Protein AF-F8PID2-F1 (afdb_monomer)

Sequence (287 aa):
MSSSSCSSANLTSRSSSSNIWFARPQYFTHLAENDGWACDVCVSGHMGQLEFSSLRTAVQHERSSPDHARYVSEFDWWDRDESGWEVDVPPLTSEGLRAQERQTHVDHVHEMVPFWRKAVEAAERGEVLKLEEFLDRLEARGPWGTFDDIWGAQPGTGKDAWSAWDDDGGDKHWGKVEPWAARDDDSVKRPARTNSFWGDKPDHLPRQECHPRSGIGERVVGQGLGRKKAVDSPRKDDTYGFVEAIARQEAANEERKQRMHVFYKMPTHQKVQKIQEMIYFLRANPM

Structure (mmCIF, N/CA/C/O backbone):
data_AF-F8PID2-F1
#
_entry.id   AF-F8PID2-F1
#
loop_
_atom_site.group_PDB
_atom_site.id
_atom_site.type_symbol
_atom_site.label_atom_id
_atom_site.label_alt_id
_atom_site.label_comp_id
_atom_site.label_asym_id
_atom_site.label_entity_id
_atom_site.label_seq_id
_atom_site.pdbx_PDB_ins_code
_atom_site.Cartn_x
_atom_site.Cartn_y
_atom_site.Cartn_z
_atom_site.occupancy
_atom_site.B_iso_or_equiv
_atom_site.auth_seq_id
_atom_site.auth_comp_id
_atom_site.auth_asym_id
_atom_site.auth_atom_id
_atom_site.pdbx_PDB_model_num
ATOM 1 N N . MET A 1 1 ? 14.885 -15.833 -95.734 1.00 43.78 1 MET A N 1
ATOM 2 C CA . MET A 1 1 ? 14.043 -15.089 -94.775 1.00 43.78 1 MET A CA 1
ATOM 3 C C . MET A 1 1 ? 13.831 -16.021 -93.598 1.00 43.78 1 MET A C 1
ATOM 5 O O . MET A 1 1 ? 13.018 -16.926 -93.700 1.00 43.78 1 MET A O 1
ATOM 9 N N . SER A 1 2 ? 14.666 -15.896 -92.568 1.00 37.97 2 SER A N 1
ATOM 10 C CA . SER A 1 2 ? 14.696 -16.824 -91.433 1.00 37.97 2 SER A CA 1
ATOM 11 C C . SER A 1 2 ? 14.397 -16.036 -90.166 1.00 37.97 2 SER A C 1
ATOM 13 O O . SER A 1 2 ? 15.145 -15.128 -89.811 1.00 37.97 2 SER A O 1
ATOM 15 N N . SER A 1 3 ? 13.270 -16.355 -89.541 1.00 45.81 3 SER A N 1
ATOM 16 C CA . SER A 1 3 ? 12.767 -15.721 -88.326 1.00 45.81 3 SER A CA 1
ATOM 17 C C . SER A 1 3 ? 13.366 -16.423 -87.107 1.00 45.81 3 SER A C 1
ATOM 19 O O . SER A 1 3 ? 12.991 -17.554 -86.806 1.00 45.81 3 SER A O 1
ATOM 21 N N . SER A 1 4 ? 14.296 -15.767 -86.411 1.00 46.22 4 SER A N 1
ATOM 22 C CA . SER A 1 4 ? 14.810 -16.227 -85.116 1.00 46.22 4 SER A CA 1
ATOM 23 C C . SER A 1 4 ? 14.023 -15.571 -83.987 1.00 46.22 4 SER A C 1
ATOM 25 O O . SER A 1 4 ? 14.059 -14.356 -83.813 1.00 46.22 4 SER A O 1
ATOM 27 N N . SER A 1 5 ? 13.298 -16.402 -83.240 1.00 47.03 5 SER A N 1
ATOM 28 C CA . SER A 1 5 ? 12.492 -16.031 -82.079 1.00 47.03 5 SER A CA 1
ATOM 29 C C . SER A 1 5 ? 13.366 -16.049 -80.822 1.00 47.03 5 SER A C 1
ATOM 31 O O . SER A 1 5 ? 13.834 -17.106 -80.400 1.00 47.03 5 SER A O 1
ATOM 33 N N . CYS A 1 6 ? 13.606 -14.882 -80.226 1.00 40.16 6 CYS A N 1
ATOM 34 C CA . CYS A 1 6 ? 14.370 -14.739 -78.988 1.00 40.16 6 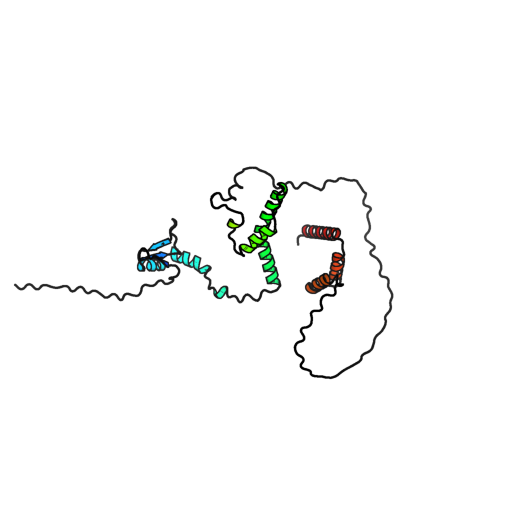CYS A CA 1
ATOM 35 C C . CYS A 1 6 ? 13.451 -15.006 -77.789 1.00 40.16 6 CYS A C 1
ATOM 37 O O . CYS A 1 6 ? 12.603 -14.184 -77.452 1.00 40.16 6 CYS A O 1
ATOM 39 N N . SER A 1 7 ? 13.614 -16.165 -77.152 1.00 42.81 7 SER A N 1
ATOM 40 C CA . SER A 1 7 ? 12.973 -16.483 -75.873 1.00 42.81 7 SER A CA 1
ATOM 41 C C . SER A 1 7 ? 13.789 -15.864 -74.738 1.00 42.81 7 SER A C 1
ATOM 43 O O . SER A 1 7 ? 14.884 -16.332 -74.433 1.00 42.81 7 SER A O 1
ATOM 45 N N . SER A 1 8 ? 13.275 -14.801 -74.122 1.00 42.34 8 SER A N 1
ATOM 46 C CA . SER A 1 8 ? 13.851 -14.221 -72.907 1.00 42.34 8 SER A CA 1
ATOM 47 C C . SER A 1 8 ? 13.506 -15.102 -71.708 1.00 42.34 8 SER A C 1
ATOM 49 O O . SER A 1 8 ? 12.358 -15.167 -71.273 1.00 42.34 8 SER A O 1
ATOM 51 N N . ALA A 1 9 ? 14.509 -15.802 -71.182 1.00 43.00 9 ALA A N 1
ATOM 52 C CA . ALA A 1 9 ? 14.405 -16.551 -69.940 1.00 43.00 9 ALA A CA 1
ATOM 53 C C . ALA A 1 9 ? 14.314 -15.583 -68.747 1.00 43.00 9 ALA A C 1
ATOM 55 O O . ALA A 1 9 ? 15.222 -14.785 -68.511 1.00 43.00 9 ALA A O 1
ATOM 56 N N . ASN A 1 10 ? 13.219 -15.670 -67.990 1.00 43.78 10 ASN A N 1
ATOM 57 C CA . ASN A 1 10 ? 13.066 -15.018 -66.692 1.00 43.78 10 ASN A CA 1
ATOM 58 C C . ASN A 1 10 ? 14.063 -15.631 -65.698 1.00 43.78 10 ASN A C 1
ATOM 60 O O . ASN A 1 10 ? 13.869 -16.742 -65.204 1.00 43.78 10 ASN A O 1
ATOM 64 N N . LEU A 1 11 ? 15.129 -14.892 -65.393 1.00 41.09 11 LEU A N 1
ATOM 65 C CA . LEU A 1 11 ? 16.006 -15.157 -64.258 1.00 41.09 11 LEU A CA 1
ATOM 66 C C . LEU A 1 11 ? 15.237 -14.826 -62.975 1.00 41.09 11 LEU A C 1
ATOM 68 O O . LEU A 1 11 ? 15.291 -13.707 -62.467 1.00 41.09 11 LEU A O 1
ATOM 72 N N . THR A 1 12 ? 14.505 -15.801 -62.438 1.00 42.81 12 THR A N 1
ATOM 73 C CA . THR A 1 12 ? 14.033 -15.753 -61.053 1.00 42.81 12 THR A CA 1
ATOM 74 C C . THR A 1 12 ? 15.255 -15.844 -60.147 1.00 42.81 12 THR A C 1
ATOM 76 O O . THR A 1 12 ? 15.706 -16.937 -59.793 1.00 42.81 12 THR A O 1
ATOM 79 N N . SER A 1 13 ? 15.826 -14.685 -59.819 1.00 47.38 13 SER A N 1
ATOM 80 C CA . SER A 1 13 ? 16.794 -14.545 -58.740 1.00 47.38 13 SER A CA 1
ATOM 81 C C . SER A 1 13 ? 16.152 -15.124 -57.482 1.00 47.38 13 SER A C 1
ATOM 83 O O . SER A 1 13 ? 15.199 -14.564 -56.941 1.00 47.38 13 SER A O 1
ATOM 85 N N . ARG A 1 14 ? 16.623 -16.301 -57.059 1.00 47.16 14 ARG A N 1
ATOM 86 C CA . ARG A 1 14 ? 16.341 -16.862 -55.739 1.00 47.16 14 ARG A CA 1
ATOM 87 C C . ARG A 1 14 ? 17.009 -15.936 -54.729 1.00 47.16 14 ARG A C 1
ATOM 89 O O . ARG A 1 14 ? 18.132 -16.187 -54.298 1.00 47.16 14 ARG A O 1
ATOM 96 N N . SER A 1 15 ? 16.334 -14.837 -54.404 1.00 57.00 15 SER A N 1
ATOM 97 C CA . SER A 1 15 ? 16.690 -13.987 -53.280 1.00 57.00 15 SER A CA 1
ATOM 98 C C . SER A 1 15 ? 16.730 -14.875 -52.048 1.00 57.00 15 SER A C 1
ATOM 100 O O . SER A 1 15 ? 15.698 -15.386 -51.609 1.00 57.00 15 SER A O 1
ATOM 102 N N . SER A 1 16 ? 17.949 -15.097 -51.551 1.00 58.28 16 SER A N 1
ATOM 103 C CA . SER A 1 16 ? 18.217 -15.679 -50.243 1.00 58.28 16 SER A CA 1
ATOM 104 C C . SER A 1 16 ? 17.268 -15.010 -49.261 1.00 58.28 16 SER A C 1
ATOM 106 O O . SER A 1 16 ? 17.366 -13.807 -49.014 1.00 58.28 16 SER A O 1
ATOM 108 N N . SER A 1 17 ? 16.255 -15.758 -48.834 1.00 61.44 17 SER A N 1
ATOM 109 C CA . SER A 1 17 ? 15.213 -15.265 -47.949 1.00 61.44 17 SER A CA 1
ATOM 110 C C . SER A 1 17 ? 15.855 -15.154 -46.579 1.00 61.44 17 SER A C 1
ATOM 112 O O . SER A 1 17 ? 15.822 -16.093 -45.793 1.00 61.44 17 SER A O 1
ATOM 114 N N . SER A 1 18 ? 16.549 -14.041 -46.341 1.00 77.25 18 SER A N 1
ATOM 115 C CA . SER A 1 18 ? 17.058 -13.692 -45.024 1.00 77.25 18 SER A CA 1
ATOM 116 C C . SER A 1 18 ? 15.881 -13.784 -44.064 1.00 77.25 18 SER A C 1
ATOM 118 O O . SER A 1 18 ? 14.909 -13.045 -44.241 1.00 77.25 18 SER A O 1
ATOM 120 N N . ASN A 1 19 ? 15.948 -14.721 -43.117 1.00 87.38 19 ASN A N 1
ATOM 121 C CA . ASN A 1 19 ? 14.913 -14.907 -42.110 1.00 87.38 19 ASN A CA 1
ATOM 122 C C . ASN A 1 19 ? 14.645 -13.556 -41.443 1.00 87.38 19 ASN A C 1
ATOM 124 O O . ASN A 1 19 ? 15.537 -12.952 -40.848 1.00 87.38 19 ASN A O 1
ATOM 128 N N . ILE A 1 20 ? 13.431 -13.045 -41.634 1.00 93.44 20 ILE A N 1
ATOM 129 C CA . ILE A 1 20 ? 12.990 -11.791 -41.038 1.00 93.44 20 ILE A CA 1
ATOM 130 C C . ILE A 1 20 ? 12.506 -12.148 -39.635 1.00 93.44 20 ILE A C 1
ATOM 132 O O . ILE A 1 20 ? 11.578 -12.936 -39.487 1.00 93.44 20 ILE A O 1
ATOM 136 N N . TRP A 1 21 ? 13.164 -11.591 -38.626 1.00 95.81 21 TRP A N 1
ATOM 137 C CA . TRP A 1 21 ? 12.865 -11.793 -37.210 1.00 95.81 21 TRP A CA 1
ATOM 138 C C . TRP A 1 21 ? 12.762 -10.448 -36.479 1.00 95.81 21 TRP A C 1
ATOM 140 O O . TRP A 1 21 ? 13.382 -9.462 -36.904 1.00 95.81 21 TRP A O 1
ATOM 150 N N . PHE A 1 22 ? 11.971 -10.419 -35.406 1.00 96.50 22 PHE A N 1
ATOM 151 C CA . PHE A 1 22 ? 11.923 -9.294 -34.471 1.00 96.50 22 PHE A CA 1
ATOM 152 C C . PHE A 1 22 ? 13.207 -9.247 -33.641 1.00 96.50 22 PHE A C 1
ATOM 154 O O . PHE A 1 22 ? 13.765 -10.297 -33.312 1.00 96.50 22 PHE A O 1
ATOM 161 N N . ALA A 1 23 ? 13.674 -8.051 -33.293 1.00 95.00 23 ALA A N 1
ATOM 162 C CA . ALA A 1 23 ? 14.734 -7.909 -32.294 1.00 95.00 23 ALA A CA 1
ATOM 163 C C . ALA A 1 23 ? 14.192 -8.167 -30.878 1.00 95.00 23 ALA A C 1
ATOM 165 O O . ALA A 1 23 ? 14.920 -8.678 -30.026 1.00 95.00 23 ALA A O 1
ATOM 166 N N . ARG A 1 24 ? 12.916 -7.838 -30.648 1.00 93.00 24 ARG A N 1
ATOM 167 C CA . ARG A 1 24 ? 12.203 -7.953 -29.374 1.00 93.00 24 ARG A CA 1
ATOM 168 C C . ARG A 1 24 ? 10.790 -8.511 -29.588 1.00 93.00 24 ARG A C 1
ATOM 170 O O . ARG A 1 24 ? 9.818 -7.756 -29.632 1.00 93.00 24 ARG A O 1
ATOM 177 N N . PRO A 1 25 ? 10.658 -9.837 -29.763 1.00 95.56 25 PRO A N 1
ATOM 178 C CA . PRO A 1 25 ? 9.379 -10.467 -30.088 1.00 95.56 25 PRO A CA 1
ATOM 179 C C . PRO A 1 25 ? 8.304 -10.297 -29.002 1.00 95.56 25 PRO A C 1
ATOM 181 O O . PRO A 1 25 ? 7.131 -10.446 -29.311 1.00 95.56 25 PRO A O 1
ATOM 184 N N . GLN A 1 26 ? 8.669 -9.959 -27.760 1.00 93.56 26 GLN A N 1
ATOM 185 C CA . GLN A 1 26 ? 7.738 -9.807 -26.635 1.00 93.56 26 GLN A CA 1
ATOM 186 C C . GLN A 1 26 ? 6.748 -8.635 -26.756 1.00 93.56 26 GLN A C 1
ATOM 188 O O . GLN A 1 26 ? 5.760 -8.615 -26.034 1.00 93.56 26 GLN A O 1
ATOM 193 N N . TYR A 1 27 ? 6.996 -7.667 -27.644 1.00 94.75 27 TYR A N 1
ATOM 194 C CA . TYR A 1 27 ? 6.093 -6.524 -27.864 1.00 94.75 27 TYR A CA 1
ATOM 195 C C . TYR A 1 27 ? 5.166 -6.702 -29.064 1.00 94.75 27 TYR A C 1
ATOM 197 O O . TYR A 1 27 ? 4.532 -5.735 -29.503 1.00 94.75 27 TYR A O 1
ATOM 205 N N . PHE A 1 28 ? 5.174 -7.896 -29.653 1.00 96.44 28 PHE A N 1
ATOM 206 C CA . PHE A 1 28 ? 4.407 -8.205 -30.840 1.00 96.44 28 PHE A CA 1
ATOM 207 C C . PHE A 1 28 ? 3.569 -9.455 -30.617 1.00 96.44 28 PHE A C 1
ATOM 209 O O . PHE A 1 28 ? 4.094 -10.549 -30.409 1.00 96.44 28 PHE A O 1
ATOM 216 N N . THR A 1 29 ? 2.259 -9.300 -30.760 1.00 96.69 29 THR A N 1
ATOM 217 C CA . THR A 1 29 ? 1.302 -10.400 -30.666 1.00 96.69 29 THR A CA 1
ATOM 218 C C . THR A 1 29 ? 0.863 -10.822 -32.068 1.00 96.69 29 THR A C 1
ATOM 220 O O . THR A 1 29 ? 0.476 -9.989 -32.890 1.00 96.69 29 THR A O 1
ATOM 223 N N . HIS A 1 30 ? 0.941 -12.122 -32.376 1.00 96.75 30 HIS A N 1
ATOM 224 C CA . HIS A 1 30 ? 0.420 -12.667 -33.637 1.00 96.75 30 HIS A CA 1
ATOM 225 C C . HIS A 1 30 ? -1.103 -12.788 -33.558 1.00 96.75 30 HIS A C 1
ATOM 227 O O . HIS A 1 30 ? -1.644 -13.424 -32.653 1.00 96.75 30 HIS A O 1
ATOM 233 N N . LEU A 1 31 ? -1.795 -12.171 -34.513 1.00 96.38 31 LEU A N 1
ATOM 234 C CA . LEU A 1 31 ? -3.248 -12.186 -34.613 1.00 96.38 31 LEU A CA 1
ATOM 235 C C . LEU A 1 31 ? -3.676 -13.328 -35.538 1.00 96.38 31 LEU A C 1
ATOM 237 O O . LEU A 1 31 ? -3.615 -13.208 -36.765 1.00 96.38 31 LEU A O 1
ATOM 241 N N . ALA A 1 32 ? -4.140 -14.429 -34.945 1.00 93.56 32 ALA A N 1
ATOM 242 C CA . ALA A 1 32 ? -4.516 -15.644 -35.670 1.00 93.56 32 ALA A CA 1
ATOM 243 C C . ALA A 1 32 ? -5.636 -15.431 -36.708 1.00 93.56 32 ALA A C 1
ATOM 245 O O . ALA A 1 32 ? -5.690 -16.153 -37.700 1.00 93.56 32 ALA A O 1
ATOM 246 N N . GLU A 1 33 ? -6.516 -14.446 -36.501 1.00 94.38 33 GLU A N 1
ATOM 247 C CA . GLU A 1 33 ? -7.671 -14.198 -37.376 1.00 94.38 33 GLU A CA 1
ATOM 248 C C . GLU A 1 33 ? -7.272 -13.709 -38.775 1.00 94.38 33 GLU A C 1
ATOM 250 O O . GLU A 1 33 ? -7.901 -14.094 -39.759 1.00 94.38 33 GLU A O 1
ATOM 255 N N . ASN A 1 34 ? -6.205 -12.909 -38.871 1.00 93.75 34 ASN A N 1
ATOM 256 C CA . ASN A 1 34 ? -5.799 -12.238 -40.111 1.00 93.75 34 ASN A CA 1
ATOM 257 C C . ASN A 1 34 ? -4.362 -12.568 -40.545 1.00 93.75 34 ASN A C 1
ATOM 259 O O . ASN A 1 34 ? -3.838 -11.915 -41.446 1.00 93.75 34 ASN A O 1
ATOM 263 N N . ASP A 1 35 ? -3.714 -13.538 -39.888 1.00 95.06 35 ASP A N 1
ATOM 264 C CA . ASP A 1 35 ? -2.268 -13.803 -40.007 1.00 95.06 35 ASP A CA 1
ATOM 265 C C . ASP A 1 35 ? -1.419 -12.521 -39.827 1.00 95.06 35 ASP A C 1
ATOM 267 O O . ASP A 1 35 ? -0.380 -12.305 -40.459 1.00 95.06 35 ASP A O 1
ATOM 271 N N . GLY A 1 36 ? -1.927 -11.624 -38.978 1.00 96.56 36 GLY A N 1
ATOM 272 C CA . GLY A 1 36 ? -1.385 -10.295 -38.737 1.00 96.56 36 GLY A CA 1
ATOM 273 C C . GLY A 1 36 ? -0.499 -10.245 -37.499 1.00 96.56 36 GLY A C 1
ATOM 274 O O . GLY A 1 36 ? -0.345 -11.217 -36.764 1.00 96.56 36 GLY A O 1
ATOM 275 N N . TRP A 1 37 ? 0.075 -9.077 -37.252 1.00 97.44 37 TRP A N 1
ATOM 276 C CA . TRP A 1 37 ? 0.862 -8.792 -36.056 1.00 97.44 37 TRP A CA 1
ATOM 277 C C . TRP A 1 37 ? 0.372 -7.489 -35.444 1.00 97.44 37 TRP A C 1
ATOM 279 O O . TRP A 1 37 ? 0.192 -6.523 -36.175 1.00 97.44 37 TRP A O 1
ATOM 289 N N . ALA A 1 38 ? 0.188 -7.434 -34.134 1.00 96.69 38 ALA A N 1
ATOM 290 C CA . ALA A 1 38 ? -0.105 -6.204 -33.407 1.00 96.69 38 ALA A CA 1
ATOM 291 C C . ALA A 1 38 ? 1.109 -5.798 -32.573 1.00 96.69 38 ALA A C 1
ATOM 293 O O . ALA A 1 38 ? 1.781 -6.664 -32.019 1.00 96.69 38 ALA A O 1
ATOM 294 N N . CYS A 1 39 ? 1.408 -4.500 -32.496 1.00 96.00 39 CYS A N 1
ATOM 295 C CA . CYS A 1 39 ? 2.372 -3.990 -31.524 1.00 96.00 39 CYS A CA 1
ATOM 296 C C . CYS A 1 39 ? 1.645 -3.623 -30.228 1.00 96.00 39 CYS A C 1
ATOM 298 O O . CYS A 1 39 ? 0.824 -2.704 -30.219 1.00 96.00 39 CYS A O 1
ATOM 300 N N . ASP A 1 40 ? 1.991 -4.301 -29.137 1.00 93.38 40 ASP A N 1
ATOM 301 C CA . ASP A 1 40 ? 1.361 -4.110 -27.825 1.00 93.38 40 ASP A CA 1
ATOM 302 C C . ASP A 1 40 ? 1.777 -2.789 -27.157 1.00 93.38 40 ASP A C 1
ATOM 304 O O . ASP A 1 40 ? 1.086 -2.269 -26.286 1.00 93.38 40 ASP A O 1
ATOM 308 N N . VAL A 1 41 ? 2.904 -2.225 -27.597 1.00 92.62 41 VAL A N 1
ATOM 309 C CA . VAL A 1 41 ? 3.504 -1.006 -27.038 1.00 92.62 41 VAL A CA 1
ATOM 310 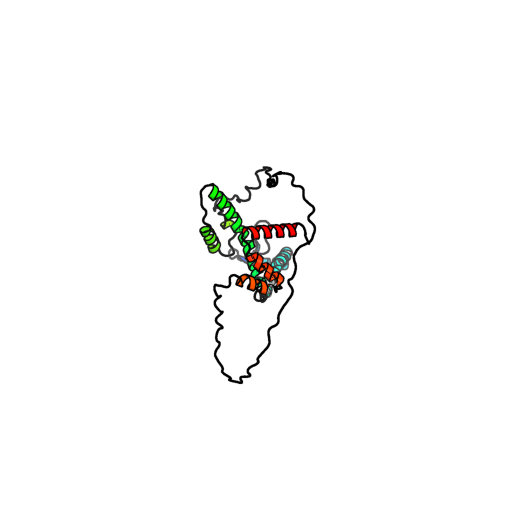C C . VAL A 1 41 ? 2.993 0.258 -27.737 1.00 92.62 41 VAL A C 1
ATOM 312 O O . VAL A 1 41 ? 2.863 1.315 -27.121 1.00 92.62 41 VAL A O 1
ATOM 315 N N . CYS A 1 42 ? 2.691 0.176 -29.032 1.00 93.75 42 CYS A N 1
ATOM 316 C CA . CYS A 1 42 ? 2.225 1.321 -29.806 1.00 93.75 42 CYS A CA 1
ATOM 317 C C . CYS A 1 42 ? 0.696 1.350 -29.855 1.00 93.75 42 CYS A C 1
ATOM 319 O O . CYS A 1 42 ? 0.076 0.672 -30.674 1.00 93.75 42 CYS A O 1
ATOM 321 N N . VAL A 1 43 ? 0.091 2.192 -29.015 1.00 86.38 43 VAL A N 1
ATOM 322 C CA . VAL A 1 43 ? -1.351 2.459 -29.055 1.00 86.38 43 VAL A CA 1
ATOM 323 C C . VAL A 1 43 ? -1.617 3.602 -30.029 1.00 86.38 43 VAL A C 1
ATOM 325 O O . VAL A 1 43 ? -1.099 4.709 -29.868 1.00 86.38 43 VAL A O 1
ATOM 328 N N . SER A 1 44 ? -2.436 3.357 -31.049 1.00 78.81 44 SER A N 1
ATOM 329 C CA . SER A 1 44 ? -2.925 4.448 -31.896 1.00 78.81 44 SER A CA 1
ATOM 330 C C . SER A 1 44 ? -3.985 5.217 -31.111 1.00 78.81 44 SER A C 1
ATOM 332 O O . SER A 1 44 ? -4.866 4.593 -30.528 1.00 78.81 44 SER A O 1
ATOM 334 N N . GLY A 1 45 ? -3.917 6.555 -31.095 1.00 56.19 45 GLY A N 1
ATOM 335 C CA . GLY A 1 45 ? -4.684 7.465 -30.216 1.00 56.19 45 GLY A CA 1
ATOM 336 C C . GLY A 1 45 ? -6.220 7.339 -30.193 1.00 56.19 45 GLY A C 1
ATOM 337 O O . GLY A 1 45 ? -6.879 8.088 -29.480 1.00 56.19 45 GLY A O 1
ATOM 338 N N . HIS A 1 46 ? -6.797 6.379 -30.910 1.00 48.91 46 HIS A N 1
ATOM 339 C CA . HIS A 1 46 ? -8.163 5.912 -30.738 1.00 48.91 46 HIS A CA 1
ATOM 340 C C . HIS A 1 46 ? -8.176 4.404 -30.420 1.00 48.91 46 HIS A C 1
ATOM 342 O O . HIS A 1 46 ? -8.423 3.579 -31.289 1.00 48.91 46 HIS A O 1
ATOM 348 N N . MET A 1 47 ? -7.936 4.069 -29.146 1.00 60.56 47 MET A N 1
ATOM 349 C CA . MET A 1 47 ? -8.415 2.846 -28.468 1.00 60.56 47 MET A CA 1
ATOM 350 C C . MET A 1 47 ? -7.998 1.477 -29.052 1.00 60.56 47 MET A C 1
ATOM 352 O O . MET A 1 47 ? -8.663 0.483 -28.768 1.00 60.56 47 MET A O 1
ATOM 356 N N . GLY A 1 48 ? -6.920 1.383 -29.835 1.00 79.81 48 GLY A N 1
ATOM 357 C CA . GLY A 1 48 ? -6.509 0.113 -30.444 1.00 79.81 48 GLY A CA 1
ATOM 358 C C . GLY A 1 48 ? -4.999 -0.070 -30.538 1.00 79.81 48 GLY A C 1
ATOM 359 O O . GLY A 1 48 ? -4.248 0.896 -30.718 1.00 79.81 48 GLY A O 1
ATOM 360 N N . GLN A 1 49 ? -4.570 -1.329 -30.428 1.00 87.75 49 GLN A N 1
ATOM 361 C CA . GLN A 1 49 ? -3.212 -1.747 -30.767 1.00 87.75 49 GLN A CA 1
ATOM 362 C C . GLN A 1 49 ? -2.945 -1.468 -32.251 1.00 87.75 49 GLN A C 1
ATOM 364 O O . GLN A 1 49 ? -3.849 -1.546 -33.085 1.00 87.75 49 GLN A O 1
ATOM 369 N N . LEU A 1 50 ? -1.708 -1.109 -32.593 1.00 92.31 50 LEU A N 1
ATOM 370 C CA . LEU A 1 50 ? -1.336 -0.893 -33.987 1.00 92.31 50 LEU A CA 1
ATOM 371 C C . LEU A 1 50 ? -1.158 -2.246 -34.694 1.00 92.31 50 LEU A C 1
ATOM 373 O O . LEU A 1 50 ? -0.200 -2.969 -34.420 1.00 92.31 50 LEU A O 1
ATOM 377 N N . GLU A 1 51 ? -2.077 -2.570 -35.604 1.00 95.69 51 GLU A N 1
ATOM 378 C CA . GLU A 1 51 ? -2.084 -3.826 -36.358 1.00 95.69 51 GLU A CA 1
ATOM 379 C C . GLU A 1 51 ? -1.354 -3.717 -37.706 1.00 95.69 51 GLU A C 1
ATOM 381 O O . GLU A 1 51 ? -1.438 -2.724 -38.433 1.00 95.69 51 GLU A O 1
ATOM 386 N N . PHE A 1 52 ? -0.667 -4.792 -38.073 1.00 96.19 52 PHE A N 1
ATOM 387 C CA . PHE A 1 52 ? 0.089 -4.956 -39.303 1.00 96.19 52 PHE A CA 1
ATOM 388 C C . PHE A 1 52 ? -0.381 -6.214 -40.028 1.00 96.19 52 PHE A C 1
ATOM 390 O O . PHE A 1 52 ? -0.444 -7.296 -39.451 1.00 96.19 52 PHE A O 1
ATOM 397 N N . SER A 1 53 ? -0.615 -6.105 -41.333 1.00 96.94 53 SER A N 1
ATOM 398 C CA . SER A 1 53 ? -1.054 -7.231 -42.169 1.00 96.94 53 SER A CA 1
ATOM 399 C C . SER A 1 53 ? 0.040 -8.261 -42.472 1.00 96.94 53 SER A C 1
ATOM 401 O O . SER A 1 53 ? -0.237 -9.278 -43.097 1.00 96.94 53 SER A O 1
ATOM 403 N N . SER A 1 54 ? 1.301 -7.999 -42.106 1.00 96.62 54 SER A N 1
ATOM 404 C CA . SER A 1 54 ? 2.406 -8.929 -42.358 1.00 96.62 54 SER A CA 1
ATOM 405 C C . SER A 1 54 ? 3.550 -8.800 -41.350 1.00 96.62 54 SER A C 1
ATOM 407 O O . SER A 1 54 ? 3.831 -7.716 -40.827 1.00 96.62 54 SER A O 1
ATOM 409 N N . LEU A 1 55 ? 4.302 -9.892 -41.171 1.00 96.19 55 LEU A N 1
ATOM 410 C CA . LEU A 1 55 ? 5.525 -9.917 -40.359 1.00 96.19 55 LEU A CA 1
ATOM 411 C C . LEU A 1 55 ? 6.548 -8.867 -40.819 1.00 96.19 55 LEU A C 1
ATOM 413 O O . LEU A 1 55 ? 7.176 -8.191 -40.010 1.00 96.19 55 LEU A O 1
ATOM 417 N N . ARG A 1 56 ? 6.705 -8.688 -42.137 1.00 96.94 56 ARG A N 1
ATOM 418 C CA . ARG A 1 56 ? 7.674 -7.732 -42.692 1.00 96.94 56 ARG A CA 1
ATOM 419 C C . ARG A 1 56 ? 7.328 -6.294 -42.309 1.00 96.94 56 ARG A C 1
ATOM 421 O O . ARG A 1 56 ? 8.235 -5.532 -41.989 1.00 96.94 56 ARG A O 1
ATOM 428 N N . THR A 1 57 ? 6.048 -5.925 -42.341 1.00 97.06 57 THR A N 1
ATOM 429 C CA . THR A 1 57 ? 5.596 -4.582 -41.943 1.00 97.06 57 THR A CA 1
ATOM 430 C C . THR A 1 57 ? 5.769 -4.342 -40.446 1.00 97.06 57 THR A C 1
ATOM 432 O O . THR A 1 57 ? 6.213 -3.262 -40.070 1.00 97.06 57 THR A O 1
ATOM 435 N N . ALA A 1 58 ? 5.527 -5.356 -39.610 1.00 96.94 58 ALA A N 1
ATOM 436 C CA . ALA A 1 58 ? 5.740 -5.261 -38.167 1.00 96.94 58 ALA A CA 1
ATOM 437 C C . ALA A 1 58 ? 7.233 -5.122 -37.807 1.00 96.94 58 ALA A C 1
ATOM 439 O O . ALA A 1 58 ? 7.608 -4.225 -37.057 1.00 96.94 58 ALA A O 1
ATOM 440 N N . VAL A 1 59 ? 8.115 -5.920 -38.422 1.00 97.25 59 VAL A N 1
ATOM 441 C CA . VAL A 1 59 ? 9.575 -5.806 -38.219 1.00 97.25 59 VAL A CA 1
ATOM 442 C C . VAL A 1 59 ? 10.122 -4.483 -38.764 1.00 97.25 59 VAL A C 1
ATOM 444 O O . VAL A 1 59 ? 11.048 -3.900 -38.203 1.00 97.25 59 VAL A O 1
ATOM 447 N N . GLN A 1 60 ? 9.553 -3.965 -39.856 1.00 97.31 60 GLN A N 1
ATOM 448 C CA . GLN A 1 60 ? 9.910 -2.633 -40.344 1.00 97.31 60 GLN A CA 1
ATOM 449 C C . GLN A 1 60 ? 9.485 -1.546 -39.347 1.00 97.31 60 GLN A C 1
ATOM 451 O O . GLN A 1 60 ? 10.260 -0.618 -39.112 1.00 97.31 60 GLN A O 1
ATOM 456 N N . HIS A 1 61 ? 8.294 -1.657 -38.751 1.00 96.81 61 HIS A N 1
ATOM 457 C CA . HIS A 1 61 ? 7.826 -0.746 -37.708 1.00 96.81 61 HIS A CA 1
ATOM 458 C C . HIS A 1 61 ? 8.759 -0.756 -36.492 1.00 96.81 61 HIS A C 1
ATOM 460 O O . HIS A 1 61 ? 9.222 0.313 -36.102 1.00 96.81 61 HIS A O 1
ATOM 466 N N . GLU A 1 62 ? 9.131 -1.937 -35.987 1.00 97.12 62 GLU A N 1
ATOM 467 C CA . GLU A 1 62 ? 10.087 -2.095 -34.877 1.00 97.12 62 GLU A CA 1
ATOM 468 C C . GLU A 1 62 ? 11.396 -1.325 -35.123 1.00 97.12 62 GLU A C 1
ATOM 470 O O . GLU A 1 62 ? 11.930 -0.665 -34.236 1.00 97.12 62 GLU A O 1
ATOM 475 N N . ARG A 1 63 ? 11.911 -1.371 -36.358 1.00 96.81 63 ARG A N 1
ATOM 476 C CA . ARG A 1 63 ? 13.214 -0.785 -36.710 1.00 96.81 63 ARG A CA 1
ATOM 477 C C . ARG A 1 63 ? 13.169 0.698 -37.051 1.00 96.81 63 ARG A C 1
ATOM 479 O O . ARG A 1 63 ? 14.213 1.343 -37.022 1.00 96.81 63 ARG A O 1
ATOM 486 N N . SER A 1 64 ? 12.016 1.212 -37.473 1.00 97.25 64 SER A N 1
ATOM 487 C CA . SER A 1 64 ? 11.928 2.548 -38.082 1.00 97.25 64 SER A CA 1
ATOM 488 C C . SER A 1 64 ? 10.991 3.515 -37.368 1.00 97.25 64 SER A C 1
ATOM 490 O O . SER A 1 64 ? 11.078 4.713 -37.628 1.00 97.25 64 SER A O 1
ATOM 492 N N . SER A 1 65 ? 10.127 3.036 -36.469 1.00 96.50 65 SER A N 1
ATOM 493 C CA . SER A 1 65 ? 9.189 3.886 -35.735 1.00 96.50 65 SER A CA 1
ATOM 494 C C . SER A 1 65 ? 9.878 4.570 -34.543 1.00 96.50 65 SER A C 1
ATOM 496 O O . SER A 1 65 ? 10.272 3.884 -33.595 1.00 96.50 65 SER A O 1
ATOM 498 N N . PRO A 1 66 ? 10.019 5.912 -34.536 1.00 95.19 66 PRO A N 1
ATOM 499 C CA . PRO A 1 66 ? 10.614 6.617 -33.400 1.00 95.19 66 PRO A CA 1
ATOM 500 C C . PRO A 1 66 ? 9.725 6.553 -32.153 1.00 95.19 66 PRO A C 1
ATOM 502 O O . PRO A 1 66 ? 10.240 6.476 -31.040 1.00 95.19 66 PRO A O 1
ATOM 505 N N . ASP A 1 67 ? 8.402 6.527 -32.335 1.00 93.12 67 ASP A N 1
ATOM 506 C CA . ASP A 1 67 ? 7.451 6.391 -31.234 1.00 93.12 67 ASP A CA 1
ATOM 507 C C . ASP A 1 67 ? 7.588 5.020 -30.576 1.00 93.12 67 ASP A C 1
ATOM 509 O O . ASP A 1 67 ? 7.641 4.933 -29.354 1.00 93.12 67 ASP A O 1
ATOM 513 N N . HIS A 1 68 ? 7.758 3.959 -31.373 1.00 94.25 68 HIS A N 1
ATOM 514 C CA . HIS A 1 68 ? 8.022 2.620 -30.848 1.00 94.25 68 HIS A CA 1
ATOM 515 C C . HIS A 1 68 ? 9.298 2.605 -30.007 1.00 94.25 68 HIS A C 1
ATOM 517 O O . HIS A 1 68 ? 9.266 2.168 -28.864 1.00 94.25 68 HIS A O 1
ATOM 523 N N . ALA A 1 69 ? 10.401 3.155 -30.524 1.00 94.25 69 ALA A N 1
ATOM 524 C CA . ALA A 1 69 ? 11.658 3.226 -29.781 1.00 94.25 69 ALA A CA 1
ATOM 525 C C . ALA A 1 69 ? 11.515 3.996 -28.454 1.00 94.25 69 ALA A C 1
ATOM 527 O O . ALA A 1 69 ? 12.057 3.574 -27.432 1.00 94.25 69 ALA A O 1
ATOM 528 N N . ARG A 1 70 ? 10.754 5.098 -28.454 1.00 92.75 70 ARG A N 1
ATOM 529 C CA . ARG A 1 70 ? 10.471 5.881 -27.247 1.00 92.75 70 ARG A CA 1
ATOM 530 C C . ARG A 1 70 ? 9.645 5.082 -26.240 1.00 92.75 70 ARG A C 1
ATOM 532 O O . ARG A 1 70 ? 10.056 4.987 -25.087 1.00 92.75 70 ARG A O 1
ATOM 539 N N . TYR A 1 71 ? 8.533 4.485 -26.657 1.00 90.88 71 TYR A N 1
ATOM 540 C CA . TYR A 1 71 ? 7.682 3.714 -25.752 1.00 90.88 71 TYR A CA 1
ATOM 541 C C . TYR A 1 71 ? 8.369 2.453 -25.237 1.00 90.88 71 TYR A C 1
ATOM 543 O O . TYR A 1 71 ? 8.244 2.142 -24.063 1.00 90.88 71 TYR A O 1
ATOM 551 N N . VAL A 1 72 ? 9.158 1.773 -26.069 1.00 91.44 72 VAL A N 1
ATOM 552 C CA . VAL A 1 72 ? 9.968 0.633 -25.635 1.00 91.44 72 VAL A CA 1
ATOM 553 C C . VAL A 1 72 ? 10.986 1.067 -24.579 1.00 91.44 72 VAL A C 1
ATOM 555 O O . VAL A 1 72 ? 11.113 0.397 -23.564 1.00 91.44 72 VAL A O 1
ATOM 558 N N . SER A 1 73 ? 11.643 2.223 -24.735 1.00 87.31 73 SER A N 1
ATOM 559 C CA . SER A 1 73 ? 12.523 2.752 -23.679 1.00 87.31 73 SER A CA 1
ATOM 560 C C . SER A 1 73 ? 11.768 3.141 -22.397 1.00 87.31 73 SER A C 1
ATOM 562 O O . SER A 1 73 ? 12.303 3.006 -21.299 1.00 87.31 73 SER A O 1
ATOM 564 N N . GLU A 1 74 ? 10.512 3.578 -22.529 1.00 85.00 74 GLU A N 1
ATOM 565 C CA . GLU A 1 74 ? 9.599 3.883 -21.421 1.00 85.00 74 GLU A CA 1
ATOM 566 C C . GLU A 1 74 ? 8.948 2.622 -20.813 1.00 85.00 74 GLU A C 1
ATOM 568 O O . GLU A 1 74 ? 8.337 2.683 -19.752 1.00 85.00 74 GLU A O 1
ATOM 573 N N . PHE A 1 75 ? 9.084 1.459 -21.437 1.00 79.81 75 PHE A N 1
ATOM 574 C CA . PHE A 1 75 ? 8.639 0.187 -20.868 1.00 79.81 75 PHE A CA 1
ATOM 575 C C . PHE A 1 75 ? 9.820 -0.592 -20.266 1.00 79.81 75 PHE A C 1
ATOM 577 O O . PHE A 1 75 ? 9.699 -1.199 -19.206 1.00 79.81 75 PHE A O 1
ATOM 584 N N . ASP A 1 76 ? 11.000 -0.479 -20.873 1.00 77.94 76 ASP A N 1
ATOM 585 C CA . ASP A 1 76 ? 12.242 -1.113 -20.418 1.00 77.94 76 ASP A CA 1
ATOM 586 C C . ASP A 1 76 ? 12.785 -0.572 -19.097 1.00 77.94 76 ASP A C 1
ATOM 588 O O . ASP A 1 76 ? 13.542 -1.262 -18.425 1.00 77.94 76 ASP A O 1
ATOM 592 N N . TRP A 1 77 ? 12.471 0.668 -18.706 1.00 68.38 77 TRP A N 1
ATOM 593 C CA . TRP A 1 77 ? 13.019 1.192 -17.447 1.00 68.38 77 TRP A CA 1
ATOM 594 C C . TRP A 1 77 ? 12.422 0.520 -16.208 1.00 68.38 77 TRP A C 1
ATOM 596 O O . TRP A 1 77 ? 13.041 0.569 -15.143 1.00 68.38 77 TRP A O 1
ATOM 606 N N . TRP A 1 78 ? 11.251 -0.110 -16.347 1.00 60.09 78 TRP A N 1
ATOM 607 C CA . TRP A 1 78 ? 10.673 -0.982 -15.326 1.00 60.09 78 TRP A CA 1
ATOM 608 C C . TRP A 1 78 ? 11.210 -2.410 -15.444 1.00 60.09 78 TRP A C 1
ATOM 610 O O . TRP A 1 78 ? 11.413 -3.058 -14.423 1.00 60.09 78 TRP A O 1
ATOM 620 N N . ASP A 1 79 ? 11.521 -2.855 -16.668 1.00 59.22 79 ASP A N 1
ATOM 621 C CA . ASP A 1 79 ? 12.200 -4.122 -16.987 1.00 59.22 79 ASP A CA 1
ATOM 622 C C . ASP A 1 79 ? 13.723 -4.017 -16.763 1.00 59.22 79 ASP A C 1
ATOM 624 O O . ASP A 1 79 ? 14.558 -4.523 -17.519 1.00 59.22 79 ASP A O 1
ATOM 628 N N . ARG A 1 80 ? 14.094 -3.294 -15.699 1.00 54.31 80 ARG A N 1
ATOM 629 C CA . ARG A 1 80 ? 15.427 -3.309 -15.113 1.00 54.31 80 ARG A CA 1
ATOM 630 C C . ARG A 1 80 ? 15.617 -4.707 -14.552 1.00 54.31 80 ARG A C 1
ATOM 632 O O . ARG A 1 80 ? 15.232 -4.939 -13.411 1.00 54.31 80 ARG A O 1
ATOM 639 N N . ASP A 1 81 ? 16.084 -5.599 -15.425 1.00 55.28 81 ASP A N 1
ATOM 640 C CA . ASP A 1 81 ? 16.635 -6.922 -15.175 1.00 55.28 81 ASP A CA 1
ATOM 641 C C . ASP A 1 81 ? 16.199 -7.466 -13.816 1.00 55.28 81 ASP A C 1
ATOM 643 O O . ASP A 1 81 ? 16.779 -7.084 -12.809 1.00 55.28 81 ASP A O 1
ATOM 647 N N . GLU A 1 82 ? 15.180 -8.335 -13.777 1.00 51.22 82 GLU A N 1
ATOM 648 C CA . GLU A 1 82 ? 14.612 -8.938 -12.551 1.00 51.22 82 GLU A CA 1
ATOM 649 C C . GLU A 1 82 ? 15.674 -9.458 -11.552 1.00 51.22 82 GLU A C 1
ATOM 651 O O . GLU A 1 82 ? 15.408 -9.556 -10.354 1.00 51.22 82 GLU A O 1
ATOM 656 N N . SER A 1 83 ? 16.917 -9.679 -11.997 1.00 56.88 83 SER A N 1
ATOM 657 C CA . SER A 1 83 ? 18.104 -9.849 -11.147 1.00 56.88 83 SER A CA 1
ATOM 658 C C . SER A 1 83 ? 18.388 -8.702 -10.160 1.00 56.88 83 SER A C 1
ATOM 660 O O . SER A 1 83 ? 19.117 -8.895 -9.194 1.00 56.88 83 SER A O 1
ATOM 662 N N . GLY A 1 84 ? 17.833 -7.508 -10.369 1.00 54.12 84 GLY A N 1
ATOM 663 C CA . GLY A 1 84 ? 17.881 -6.370 -9.455 1.00 54.12 84 GLY A CA 1
ATOM 664 C C . GLY A 1 84 ? 16.817 -6.425 -8.356 1.00 54.12 84 GLY A C 1
ATOM 665 O O . GLY A 1 84 ? 16.940 -5.692 -7.378 1.00 54.12 84 GLY A O 1
ATOM 666 N N . TRP A 1 85 ? 15.804 -7.288 -8.487 1.00 54.38 85 TRP A N 1
ATOM 667 C CA . TRP A 1 85 ? 14.853 -7.627 -7.420 1.00 54.38 85 TRP A CA 1
ATOM 668 C C . TRP A 1 85 ? 15.235 -8.923 -6.694 1.00 54.38 85 TRP A C 1
ATOM 670 O O . TRP A 1 85 ? 14.866 -9.090 -5.535 1.00 54.38 85 TRP A O 1
ATOM 680 N N . GLU A 1 86 ? 16.094 -9.754 -7.296 1.00 49.97 86 GLU A N 1
ATOM 681 C CA . GLU A 1 86 ? 16.980 -10.700 -6.593 1.00 49.97 86 GLU A CA 1
ATOM 682 C C . GLU A 1 86 ? 18.137 -9.972 -5.873 1.00 49.97 86 GLU A C 1
ATOM 684 O O . GLU A 1 86 ? 19.262 -10.460 -5.755 1.00 49.97 86 GLU A O 1
ATOM 689 N N . VAL A 1 87 ? 17.870 -8.788 -5.310 1.00 54.75 87 VAL A N 1
ATOM 690 C CA . VAL A 1 87 ? 18.647 -8.379 -4.143 1.00 54.75 87 VAL A CA 1
ATOM 691 C C . VAL A 1 87 ? 18.394 -9.482 -3.129 1.00 54.75 87 VAL A C 1
ATOM 693 O O . VAL A 1 87 ? 17.241 -9.702 -2.765 1.00 54.75 87 VAL A O 1
ATOM 696 N N . ASP A 1 88 ? 19.441 -10.184 -2.694 1.00 52.66 88 ASP A N 1
ATOM 697 C CA . ASP A 1 88 ? 19.435 -10.927 -1.438 1.00 52.66 88 ASP A CA 1
ATOM 698 C C . ASP A 1 88 ? 18.924 -9.954 -0.377 1.00 52.66 88 ASP A C 1
ATOM 700 O O . ASP A 1 88 ? 19.719 -9.200 0.188 1.00 52.66 88 ASP A O 1
ATOM 704 N N . VAL A 1 89 ? 17.599 -9.873 -0.188 1.00 61.09 89 VAL A N 1
ATOM 705 C CA . VAL A 1 89 ? 16.977 -8.946 0.748 1.00 61.09 89 VAL A CA 1
ATOM 706 C C . VAL A 1 89 ? 17.573 -9.378 2.067 1.00 61.09 89 VAL A C 1
ATOM 708 O O . VAL A 1 89 ? 17.259 -10.487 2.520 1.00 61.09 89 VAL A O 1
ATOM 711 N N . PRO A 1 90 ? 18.502 -8.591 2.645 1.00 64.38 90 PRO A N 1
ATOM 712 C CA . PRO A 1 90 ? 19.208 -9.037 3.823 1.00 64.38 90 PRO A CA 1
ATOM 713 C C . PRO A 1 90 ? 18.120 -9.376 4.831 1.00 64.38 90 PRO A C 1
ATOM 715 O O . PRO A 1 90 ? 17.194 -8.564 4.958 1.00 64.38 90 PRO A O 1
ATOM 718 N N . PRO A 1 91 ? 18.156 -10.567 5.460 1.00 67.69 91 PRO A N 1
ATOM 719 C CA . PRO A 1 91 ? 17.078 -11.025 6.324 1.00 67.69 91 PRO A CA 1
ATOM 720 C C . PRO A 1 91 ? 16.661 -9.862 7.210 1.00 67.69 91 PRO A C 1
ATOM 722 O O . PRO A 1 91 ? 17.525 -9.303 7.895 1.00 67.69 91 PRO A O 1
ATOM 725 N N . LEU A 1 92 ? 15.393 -9.432 7.073 1.00 72.50 92 LEU A N 1
ATOM 726 C CA . LEU A 1 92 ? 14.960 -8.138 7.590 1.00 72.50 92 LEU A CA 1
ATOM 727 C C . LEU A 1 92 ? 15.431 -8.030 9.034 1.00 72.50 92 LEU A C 1
ATOM 729 O O . LEU A 1 92 ? 15.100 -8.863 9.884 1.00 72.50 92 LEU A O 1
ATOM 733 N N . THR A 1 93 ? 16.246 -7.013 9.302 1.00 85.31 93 THR A N 1
ATOM 734 C CA . THR A 1 93 ? 16.661 -6.717 10.666 1.00 85.31 93 THR A CA 1
ATOM 735 C C . THR A 1 93 ? 15.403 -6.512 11.511 1.00 85.31 93 THR A C 1
ATOM 737 O O . THR A 1 93 ? 14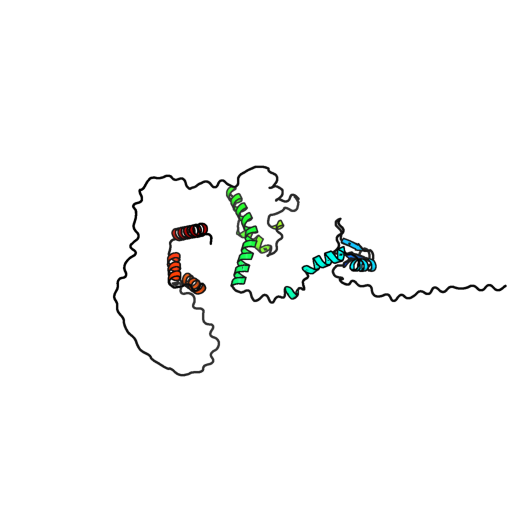.331 -6.182 11.000 1.00 85.31 93 THR A O 1
ATOM 740 N N . SER A 1 94 ? 15.500 -6.684 12.828 1.00 84.69 94 SER A N 1
ATOM 741 C CA . SER A 1 94 ? 14.362 -6.427 13.724 1.00 84.69 94 SER A CA 1
ATOM 742 C C . SER A 1 94 ? 13.772 -5.018 13.546 1.00 84.69 94 SER A C 1
ATOM 744 O O . SER A 1 94 ? 12.581 -4.806 13.767 1.00 84.69 94 SER A O 1
ATOM 746 N N . GLU A 1 95 ? 14.588 -4.059 13.110 1.00 83.00 95 GLU A N 1
ATOM 747 C CA . GLU A 1 95 ? 14.162 -2.716 12.729 1.00 83.00 95 GLU A CA 1
ATOM 748 C C . GLU A 1 95 ? 13.408 -2.683 11.391 1.00 83.00 95 GLU A C 1
ATOM 750 O O . GLU A 1 95 ? 12.373 -2.020 11.304 1.00 83.00 95 GLU A O 1
ATOM 755 N N . GLY A 1 96 ? 13.863 -3.444 10.391 1.00 78.12 96 GLY A N 1
ATOM 756 C CA . GLY A 1 96 ? 13.167 -3.629 9.116 1.00 78.12 96 GLY A CA 1
ATOM 757 C C . GLY A 1 96 ? 11.788 -4.266 9.289 1.00 78.12 96 GLY A C 1
ATOM 758 O O . GLY A 1 96 ? 10.817 -3.765 8.731 1.00 78.12 96 GLY A O 1
ATOM 759 N N . LEU A 1 97 ? 11.666 -5.293 10.136 1.00 79.12 97 LEU A N 1
ATOM 760 C CA . LEU A 1 97 ? 10.367 -5.904 10.452 1.00 79.12 97 LEU A CA 1
ATOM 761 C C . LEU A 1 97 ? 9.408 -4.902 11.107 1.00 79.12 97 LEU A C 1
ATOM 763 O O . LEU A 1 97 ? 8.244 -4.829 10.732 1.00 79.12 97 LEU A O 1
ATOM 767 N N . ARG A 1 98 ? 9.897 -4.069 12.035 1.00 79.50 98 ARG A N 1
ATOM 768 C CA . ARG A 1 98 ? 9.081 -2.998 12.634 1.00 79.50 98 ARG A CA 1
ATOM 769 C C . ARG A 1 98 ? 8.693 -1.923 11.621 1.00 79.50 98 ARG A C 1
ATOM 771 O O . ARG A 1 98 ? 7.623 -1.337 11.742 1.00 79.50 98 ARG A O 1
ATOM 778 N N . ALA A 1 99 ? 9.565 -1.602 10.667 1.00 75.69 99 ALA A N 1
ATOM 779 C CA . ALA A 1 99 ? 9.241 -0.662 9.598 1.00 75.69 99 ALA A CA 1
ATOM 780 C C . ALA A 1 99 ? 8.162 -1.227 8.670 1.00 75.69 99 ALA A C 1
ATOM 782 O O . ALA A 1 99 ? 7.204 -0.521 8.370 1.00 75.69 99 ALA A O 1
ATOM 783 N N . GLN A 1 100 ? 8.270 -2.503 8.305 1.00 79.31 100 GLN A N 1
ATOM 784 C CA . GLN A 1 100 ? 7.257 -3.203 7.524 1.00 79.31 100 GLN A CA 1
ATOM 785 C C . GLN A 1 100 ? 5.919 -3.276 8.270 1.00 79.31 100 GLN A C 1
ATOM 787 O O . GLN A 1 100 ? 4.890 -2.946 7.694 1.00 79.31 100 GLN A O 1
ATOM 792 N N . GLU A 1 101 ? 5.928 -3.610 9.563 1.00 81.12 101 GLU A N 1
ATOM 793 C CA . GLU A 1 101 ? 4.725 -3.609 10.407 1.00 81.12 101 GLU A CA 1
ATOM 794 C C . GLU A 1 101 ? 4.066 -2.221 10.431 1.00 81.12 101 GLU A C 1
ATOM 796 O O . GLU A 1 101 ? 2.862 -2.098 10.208 1.00 81.12 101 GLU A O 1
ATOM 801 N N . ARG A 1 102 ? 4.858 -1.149 10.598 1.00 77.38 102 ARG A N 1
ATOM 802 C CA . ARG A 1 102 ? 4.349 0.230 10.508 1.00 77.38 102 ARG A CA 1
ATOM 803 C C . ARG A 1 102 ? 3.729 0.529 9.145 1.00 77.38 102 ARG A C 1
ATOM 805 O O . ARG A 1 102 ? 2.671 1.146 9.113 1.00 77.38 102 ARG A O 1
ATOM 812 N N . GLN A 1 103 ? 4.362 0.096 8.056 1.00 74.88 103 GLN A N 1
ATOM 813 C CA . GLN A 1 103 ? 3.858 0.304 6.699 1.00 74.88 103 GLN A CA 1
ATOM 814 C C . GLN A 1 103 ? 2.513 -0.407 6.511 1.00 74.88 103 GLN A C 1
ATOM 816 O O . GLN A 1 103 ? 1.518 0.241 6.205 1.00 74.88 103 GLN A O 1
ATOM 821 N N . THR A 1 104 ? 2.449 -1.699 6.846 1.00 76.38 104 THR A N 1
ATOM 822 C CA . THR A 1 104 ? 1.206 -2.479 6.756 1.00 76.38 104 THR A CA 1
ATOM 823 C C . THR A 1 104 ? 0.097 -1.895 7.626 1.00 76.38 104 THR A C 1
ATOM 825 O O . THR A 1 104 ? -1.065 -1.904 7.239 1.00 76.38 104 THR A O 1
ATOM 828 N N . HIS A 1 105 ? 0.423 -1.338 8.795 1.00 76.12 105 HIS A N 1
ATOM 829 C CA . HIS A 1 105 ? -0.573 -0.674 9.628 1.00 76.12 105 HIS A CA 1
ATOM 830 C C . HIS A 1 105 ? -1.113 0.601 8.965 1.00 76.12 105 HIS A C 1
ATOM 832 O O . HIS A 1 105 ? -2.307 0.867 9.063 1.00 76.12 105 HIS A O 1
ATOM 838 N N . VAL A 1 106 ? -0.268 1.393 8.296 1.00 78.19 106 VAL A N 1
ATOM 839 C CA . VAL A 1 106 ? -0.711 2.585 7.550 1.00 78.19 106 VAL A CA 1
ATOM 840 C C . VAL A 1 106 ? -1.640 2.193 6.402 1.00 78.19 106 VAL A C 1
ATOM 842 O O . VAL A 1 106 ? -2.681 2.829 6.237 1.00 78.19 106 VAL A O 1
ATOM 845 N N . ASP A 1 107 ? -1.331 1.114 5.686 1.00 79.75 107 ASP A N 1
ATOM 846 C CA . ASP A 1 107 ? -2.156 0.643 4.570 1.00 79.75 107 ASP A CA 1
ATOM 847 C C . ASP A 1 107 ? -3.555 0.204 5.054 1.00 79.75 107 ASP A C 1
ATOM 849 O O . ASP A 1 107 ? -4.571 0.632 4.505 1.00 79.75 107 ASP A O 1
ATOM 853 N N . HIS A 1 108 ? -3.641 -0.521 6.177 1.00 80.81 108 HIS A N 1
ATOM 854 C CA . HIS A 1 108 ? -4.927 -0.950 6.749 1.00 80.81 108 HIS A CA 1
ATOM 855 C C . HIS A 1 108 ? -5.768 0.193 7.350 1.00 80.81 108 HIS A C 1
ATOM 857 O O . HIS A 1 108 ? -6.988 0.057 7.491 1.00 80.81 108 HIS A O 1
ATOM 863 N N . VAL A 1 109 ? -5.168 1.337 7.710 1.00 85.00 109 VAL A N 1
ATOM 864 C CA . VAL A 1 109 ? -5.923 2.491 8.241 1.00 85.00 109 VAL A CA 1
ATOM 865 C C . VAL A 1 109 ? -6.936 3.002 7.214 1.00 85.00 109 VAL A C 1
ATOM 867 O O . VAL A 1 109 ? -8.040 3.400 7.600 1.00 85.00 109 VAL A O 1
ATOM 870 N N . HIS A 1 110 ? -6.608 2.936 5.921 1.00 84.00 110 HIS A N 1
ATOM 871 C CA . HIS A 1 110 ? -7.511 3.351 4.846 1.00 84.00 110 HIS A CA 1
ATOM 872 C C . HIS A 1 110 ? -8.784 2.499 4.761 1.00 84.00 110 HIS A C 1
ATOM 874 O O . HIS A 1 110 ? -9.836 3.015 4.384 1.00 84.00 110 HIS A O 1
ATOM 880 N N . GLU A 1 111 ? -8.724 1.233 5.169 1.00 86.44 111 GLU A N 1
ATOM 881 C CA . GLU A 1 111 ? -9.876 0.325 5.184 1.00 86.44 111 GLU A CA 1
ATOM 882 C C . GLU A 1 111 ? -10.643 0.397 6.510 1.00 86.44 111 GLU A C 1
ATOM 884 O O . GLU A 1 111 ? -11.875 0.354 6.543 1.00 86.44 111 GLU A O 1
ATOM 889 N N . MET A 1 112 ? -9.923 0.581 7.616 1.00 87.62 112 MET A N 1
ATOM 890 C CA . MET A 1 112 ? -10.512 0.687 8.948 1.00 87.62 112 MET A CA 1
ATOM 891 C C . MET A 1 112 ? -11.324 1.975 9.122 1.00 87.62 112 MET A C 1
ATOM 893 O O . MET A 1 112 ? -12.458 1.930 9.599 1.00 87.62 112 MET A O 1
ATOM 897 N N . VAL A 1 113 ? -10.774 3.140 8.763 1.00 92.94 113 VAL A N 1
ATOM 898 C CA . VAL A 1 113 ? -11.405 4.444 9.053 1.00 92.94 113 VAL A CA 1
ATOM 899 C C . VAL A 1 113 ? -12.835 4.561 8.495 1.00 92.94 113 VAL A C 1
ATOM 901 O O . VAL A 1 113 ? -13.716 5.009 9.238 1.00 92.94 113 VAL A O 1
ATOM 904 N N . PRO A 1 114 ? -13.131 4.148 7.248 1.00 92.00 114 PRO A N 1
ATOM 905 C CA . PRO A 1 114 ? -14.500 4.186 6.748 1.00 92.00 114 PRO A CA 1
ATOM 906 C C . PRO A 1 114 ? -15.427 3.177 7.443 1.00 92.00 114 PRO A C 1
ATOM 908 O O . PRO A 1 114 ? -16.598 3.498 7.650 1.00 92.00 114 PRO A O 1
ATOM 911 N N . PHE A 1 115 ? -14.927 2.005 7.866 1.00 93.62 115 PHE A N 1
ATOM 912 C CA . PHE A 1 115 ? -15.712 1.065 8.678 1.00 93.62 115 PHE A CA 1
ATOM 913 C C . PHE A 1 115 ? -16.140 1.714 9.998 1.00 93.62 115 PHE A C 1
ATOM 915 O O . PHE A 1 115 ? -17.324 1.700 10.328 1.00 93.62 115 PHE A O 1
ATOM 922 N N . TRP A 1 116 ? -15.208 2.351 10.716 1.00 94.56 116 TRP A N 1
ATOM 923 C CA . TRP A 1 116 ? -15.505 3.026 11.985 1.00 94.56 116 TRP A CA 1
ATOM 924 C C . TRP A 1 116 ? -16.547 4.131 11.821 1.00 94.56 116 TRP A C 1
ATOM 926 O O . TRP A 1 116 ? -17.461 4.235 12.635 1.00 94.56 116 TRP A O 1
ATOM 936 N N . ARG A 1 117 ? -16.457 4.921 10.746 1.00 93.12 117 ARG A N 1
ATOM 937 C CA . ARG A 1 117 ? -17.451 5.961 10.448 1.00 93.12 117 ARG A CA 1
ATOM 938 C C . ARG A 1 117 ? -18.847 5.365 10.246 1.00 93.12 117 ARG A C 1
ATOM 940 O O . ARG A 1 117 ? -19.789 5.796 10.902 1.00 93.12 117 ARG A O 1
ATOM 947 N N . LYS A 1 118 ? -18.957 4.315 9.424 1.00 92.69 118 LYS A N 1
ATOM 948 C CA . LYS A 1 118 ? -20.222 3.596 9.195 1.00 92.69 118 LYS A CA 1
ATOM 949 C C . LYS A 1 118 ? -20.749 2.919 10.459 1.00 92.69 118 LYS A C 1
ATOM 951 O O . LYS A 1 118 ? -21.958 2.848 10.646 1.00 92.69 118 LYS A O 1
ATOM 956 N N . ALA A 1 119 ? -19.869 2.428 11.330 1.00 92.56 119 ALA A N 1
ATOM 957 C CA . ALA A 1 119 ? -20.257 1.826 12.603 1.00 92.56 119 ALA A CA 1
ATOM 958 C C . ALA A 1 119 ? -20.862 2.858 13.562 1.00 92.56 119 ALA A C 1
ATOM 960 O O . ALA A 1 119 ? -21.848 2.550 14.227 1.00 92.56 119 ALA A O 1
ATOM 961 N N . VAL A 1 120 ? -20.330 4.084 13.588 1.00 95.25 120 VAL A N 1
ATOM 962 C CA . VAL A 1 120 ? -20.920 5.199 14.345 1.00 95.25 120 VAL A CA 1
ATOM 963 C C . VAL A 1 120 ? -22.297 5.566 13.784 1.00 95.25 120 VAL A C 1
ATOM 965 O O . VAL A 1 120 ? -23.263 5.608 14.539 1.00 95.25 120 VAL A O 1
ATOM 968 N N . GLU A 1 121 ? -22.422 5.730 12.465 1.00 94.75 121 GLU A N 1
ATOM 969 C CA . GLU A 1 121 ? -23.708 6.027 11.808 1.00 94.75 121 GLU A CA 1
ATOM 970 C C . GLU A 1 121 ? -24.748 4.910 12.007 1.00 94.75 121 GLU A C 1
A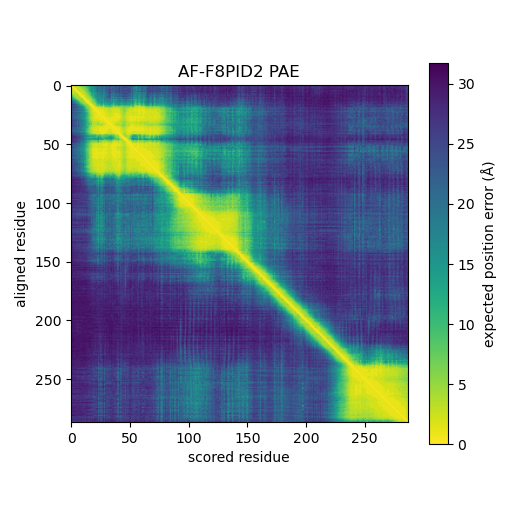TOM 972 O O . GLU A 1 121 ? -25.938 5.166 12.191 1.00 94.75 121 GLU A O 1
ATOM 977 N N . ALA A 1 122 ? -24.322 3.645 11.974 1.00 94.00 122 ALA A N 1
ATOM 978 C CA . ALA A 1 122 ? -25.180 2.505 12.279 1.00 94.00 122 ALA A CA 1
ATOM 979 C C . ALA A 1 122 ? -25.650 2.546 13.739 1.00 94.00 122 ALA A C 1
ATOM 981 O O . ALA A 1 122 ? -26.846 2.399 13.991 1.00 94.00 122 ALA A O 1
ATOM 982 N N . ALA A 1 123 ? -24.746 2.834 14.679 1.00 94.75 123 ALA A N 1
ATOM 983 C CA . ALA A 1 123 ? -25.083 2.940 16.095 1.00 94.75 123 ALA A CA 1
ATOM 984 C C . ALA A 1 123 ? -26.097 4.064 16.366 1.00 94.75 123 ALA A C 1
ATOM 986 O O . ALA A 1 123 ? -27.027 3.867 17.149 1.00 94.75 123 ALA A O 1
ATOM 987 N N . GLU A 1 124 ? -25.989 5.202 15.674 1.00 95.75 124 GLU A N 1
ATOM 988 C CA . GLU A 1 124 ? -26.978 6.291 15.739 1.00 95.75 124 GLU A CA 1
ATOM 989 C C . GLU A 1 124 ? -28.364 5.866 15.229 1.00 95.75 124 GLU A C 1
ATOM 991 O O . GLU A 1 124 ? -29.385 6.342 15.729 1.00 95.75 124 GLU A O 1
ATOM 996 N N . ARG A 1 125 ? -28.416 4.919 14.284 1.00 96.38 125 ARG A N 1
ATOM 997 C CA . ARG A 1 125 ? -29.658 4.300 13.787 1.00 96.38 125 ARG A CA 1
ATOM 998 C C . ARG A 1 125 ? -30.149 3.127 14.649 1.00 96.38 125 ARG A C 1
ATOM 1000 O O . ARG A 1 125 ? -31.202 2.566 14.356 1.00 96.38 125 ARG A O 1
ATOM 1007 N N . GLY A 1 126 ? -29.425 2.760 15.709 1.00 96.62 126 GLY A N 1
ATOM 1008 C CA . GLY A 1 126 ? -29.729 1.596 16.549 1.00 96.62 126 GLY A CA 1
ATOM 1009 C C . GLY A 1 126 ? -29.314 0.252 15.935 1.00 96.62 126 GLY A C 1
ATOM 1010 O O . GLY A 1 126 ? -29.743 -0.799 16.408 1.00 96.62 126 GLY A O 1
ATOM 1011 N N . GLU A 1 127 ? -28.485 0.273 14.892 1.00 96.94 127 GLU A N 1
ATOM 1012 C CA . GLU A 1 127 ? -27.884 -0.903 14.265 1.00 96.94 127 GLU A CA 1
ATOM 1013 C C . GLU A 1 127 ? -26.473 -1.140 14.826 1.00 96.94 127 GLU A C 1
ATOM 1015 O O . GLU A 1 127 ? -25.730 -0.205 15.113 1.00 96.94 127 GLU A O 1
ATOM 1020 N N . VAL A 1 128 ? -26.068 -2.404 14.959 1.00 94.56 128 VAL A N 1
ATOM 1021 C CA . VAL A 1 128 ? -24.714 -2.764 15.404 1.00 94.56 128 VAL A CA 1
ATOM 1022 C C . VAL A 1 128 ? -23.993 -3.451 14.255 1.00 94.56 128 VAL A C 1
ATOM 1024 O O . VAL A 1 128 ? -24.323 -4.583 13.900 1.00 94.56 128 VAL A O 1
ATOM 1027 N N . LEU A 1 129 ? -22.999 -2.774 13.677 1.00 94.19 129 LEU A N 1
ATOM 1028 C CA . LEU A 1 129 ? -22.057 -3.415 12.762 1.00 94.19 129 LEU A CA 1
ATOM 1029 C C . LEU A 1 129 ? -21.077 -4.265 13.569 1.00 94.19 129 LEU A C 1
ATOM 1031 O O . LEU A 1 129 ? -20.456 -3.779 14.514 1.00 94.19 129 LEU A O 1
ATOM 1035 N N . LYS A 1 130 ? -20.929 -5.533 13.184 1.00 95.25 130 LYS A N 1
ATOM 1036 C CA . LYS A 1 130 ? -19.951 -6.431 13.797 1.00 95.25 130 LYS A CA 1
ATOM 1037 C C . LYS A 1 130 ? -18.588 -6.222 13.158 1.00 95.25 130 LYS A C 1
ATOM 1039 O O . LYS A 1 130 ? -18.442 -6.363 11.944 1.00 95.25 130 LYS A O 1
ATOM 1044 N N . LEU A 1 131 ? -17.600 -5.888 13.983 1.00 92.00 131 LEU A N 1
ATOM 1045 C CA . LEU A 1 131 ? -16.214 -5.735 13.544 1.00 92.00 131 LEU A CA 1
ATOM 1046 C C . LEU A 1 131 ? -15.654 -7.070 13.044 1.00 92.00 131 LEU A C 1
ATOM 1048 O O . LEU A 1 131 ? -14.892 -7.087 12.085 1.00 92.00 131 LEU A O 1
ATOM 1052 N N . GLU A 1 132 ? -16.086 -8.181 13.635 1.00 93.62 132 GLU A N 1
ATOM 1053 C CA . GLU A 1 132 ? -15.665 -9.530 13.260 1.00 93.62 132 GLU A CA 1
ATOM 1054 C C . GLU A 1 132 ? -16.033 -9.838 11.801 1.00 93.62 132 GLU A C 1
ATOM 1056 O O . GLU A 1 132 ? -15.176 -10.220 11.017 1.00 93.62 132 GLU A O 1
ATOM 1061 N N . GLU A 1 133 ? -17.270 -9.538 11.388 1.00 93.94 133 GLU A N 1
ATOM 1062 C CA . GLU A 1 133 ? -17.728 -9.748 10.003 1.00 93.94 133 GLU A CA 1
ATOM 1063 C C . GLU A 1 133 ? -17.007 -8.841 8.990 1.00 93.94 133 GLU A C 1
ATOM 1065 O O . GLU A 1 133 ? -17.014 -9.111 7.787 1.00 93.94 133 GLU A O 1
ATOM 1070 N N . PHE A 1 134 ? -16.444 -7.719 9.442 1.00 92.75 134 PHE A N 1
ATOM 1071 C CA . PHE A 1 134 ? -15.610 -6.856 8.611 1.00 92.75 134 PHE A CA 1
ATOM 1072 C C . PHE A 1 134 ? -14.192 -7.417 8.484 1.00 92.75 134 PHE A C 1
ATOM 1074 O O . PHE A 1 134 ? -13.702 -7.535 7.364 1.00 92.75 134 PHE A O 1
ATOM 1081 N N . LEU A 1 135 ? -13.570 -7.812 9.598 1.00 91.00 135 LEU A N 1
ATOM 1082 C CA . LEU A 1 135 ? -12.231 -8.404 9.601 1.00 91.00 135 LEU A CA 1
ATOM 1083 C C . LEU A 1 135 ? -12.193 -9.722 8.817 1.00 91.00 135 LEU A C 1
ATOM 1085 O O . LEU A 1 135 ? -11.292 -9.896 8.003 1.00 91.00 135 LEU A O 1
ATOM 1089 N N . ASP A 1 136 ? -13.209 -10.579 8.957 1.00 92.06 136 ASP A N 1
ATOM 1090 C CA . ASP A 1 136 ? -13.330 -11.821 8.181 1.00 92.06 136 ASP A CA 1
ATOM 1091 C C . ASP A 1 136 ? -13.407 -11.539 6.669 1.00 92.06 136 ASP A C 1
ATOM 1093 O O . ASP A 1 136 ? -12.831 -12.262 5.858 1.00 92.06 136 ASP A O 1
ATOM 1097 N N . ARG A 1 137 ? -14.096 -10.460 6.264 1.00 89.25 137 ARG A N 1
ATOM 1098 C CA . ARG A 1 137 ? -14.172 -10.032 4.854 1.00 89.25 137 ARG A CA 1
ATOM 1099 C C . ARG A 1 137 ? -12.853 -9.467 4.340 1.00 89.25 137 ARG A C 1
ATOM 1101 O O . ARG A 1 137 ? -12.534 -9.664 3.170 1.00 89.25 137 ARG A O 1
ATOM 1108 N N . LEU A 1 138 ? -12.127 -8.757 5.194 1.00 85.69 138 LEU A N 1
ATOM 1109 C CA . LEU A 1 138 ? -10.828 -8.173 4.884 1.00 85.69 138 LEU A CA 1
ATOM 1110 C C . LEU A 1 138 ? -9.779 -9.285 4.714 1.00 85.69 138 LEU A C 1
ATOM 1112 O O . LEU A 1 138 ? -9.070 -9.314 3.711 1.00 85.69 138 LEU A O 1
ATOM 1116 N N . GLU A 1 139 ? -9.769 -10.274 5.613 1.00 86.44 139 GLU A N 1
ATOM 1117 C CA . GLU A 1 139 ? -8.890 -11.447 5.534 1.00 86.44 139 GLU A CA 1
ATOM 1118 C C . GLU A 1 139 ? -9.225 -12.347 4.334 1.00 86.44 139 GLU A C 1
ATOM 1120 O O . GLU A 1 139 ? -8.326 -12.740 3.586 1.00 86.44 139 GLU A O 1
ATOM 1125 N N . ALA A 1 140 ? -10.511 -12.626 4.087 1.00 86.88 140 ALA A N 1
ATOM 1126 C CA . ALA A 1 140 ? -10.947 -13.485 2.980 1.00 86.88 140 ALA A CA 1
ATOM 1127 C C . ALA A 1 140 ? -10.550 -12.958 1.591 1.00 86.88 140 ALA A C 1
ATOM 1129 O O . ALA A 1 140 ? -10.512 -13.721 0.624 1.00 86.88 140 ALA A O 1
ATOM 1130 N N . ARG A 1 141 ? -10.266 -11.659 1.476 1.00 75.31 141 ARG A N 1
ATOM 1131 C CA . ARG A 1 141 ? -9.944 -11.002 0.210 1.00 75.31 141 ARG A CA 1
ATOM 1132 C C . ARG A 1 141 ? -8.458 -11.008 -0.135 1.00 75.31 141 ARG A C 1
ATOM 1134 O O . ARG A 1 141 ? -8.089 -10.793 -1.289 1.00 75.31 141 ARG A O 1
ATOM 1141 N N . GLY A 1 142 ? -7.623 -11.312 0.851 1.00 74.12 142 GLY A N 1
ATOM 1142 C CA . GLY A 1 142 ? -6.181 -11.335 0.709 1.00 74.12 142 GLY A CA 1
ATOM 1143 C C . GLY A 1 142 ? -5.552 -9.944 0.543 1.00 74.12 142 GLY A C 1
ATOM 1144 O O . GLY A 1 142 ? -6.246 -8.933 0.458 1.00 74.12 142 GLY A O 1
ATOM 1145 N N . PRO A 1 143 ? -4.211 -9.884 0.478 1.00 63.16 143 PRO A N 1
ATOM 1146 C CA . PRO A 1 143 ? -3.441 -8.643 0.622 1.00 63.16 143 PRO A CA 1
ATOM 1147 C C . PRO A 1 143 ? -3.573 -7.617 -0.521 1.00 63.16 143 PRO A C 1
ATOM 1149 O O . PRO A 1 143 ? -2.923 -6.581 -0.466 1.00 63.16 143 PRO A O 1
ATOM 1152 N N . TRP A 1 144 ? -4.354 -7.905 -1.569 1.00 53.78 144 TRP A N 1
ATOM 1153 C CA . TRP A 1 144 ? -4.378 -7.131 -2.820 1.00 53.78 144 TRP A CA 1
ATOM 1154 C C . TRP A 1 144 ? -5.788 -6.948 -3.402 1.00 53.78 144 TRP A C 1
ATOM 1156 O O . TRP A 1 144 ? -5.967 -6.933 -4.620 1.00 53.78 144 TRP A O 1
ATOM 1166 N N . GLY A 1 145 ? -6.818 -6.836 -2.561 1.00 57.84 145 GLY A N 1
ATOM 1167 C CA . GLY A 1 145 ? -8.156 -6.489 -3.045 1.00 57.84 145 GLY A CA 1
ATOM 1168 C C . GLY A 1 145 ? -8.180 -5.102 -3.704 1.00 57.84 145 GLY A C 1
ATOM 1169 O O . GLY A 1 145 ? -7.764 -4.118 -3.101 1.00 57.84 145 GLY A O 1
ATOM 1170 N N . THR A 1 146 ? -8.693 -4.997 -4.931 1.00 56.44 146 THR A N 1
ATOM 1171 C CA . THR A 1 146 ? -8.909 -3.720 -5.636 1.00 56.44 146 THR A CA 1
ATOM 1172 C C . THR A 1 146 ? -9.922 -2.850 -4.897 1.00 56.44 146 THR A C 1
ATOM 1174 O O . THR A 1 146 ? -11.049 -3.278 -4.713 1.00 56.44 146 THR A O 1
ATOM 1177 N N . PHE A 1 147 ? -9.561 -1.629 -4.492 1.00 50.47 147 PHE A N 1
ATOM 1178 C CA . PHE A 1 147 ? -10.361 -0.715 -3.648 1.00 50.47 147 PHE A CA 1
ATOM 1179 C C . PHE A 1 147 ? -11.896 -0.730 -3.876 1.00 50.47 147 PHE A C 1
ATOM 1181 O O . PHE A 1 147 ? -12.661 -0.680 -2.909 1.00 50.47 147 PHE A O 1
ATOM 1188 N N . ASP A 1 148 ? -12.354 -0.894 -5.121 1.00 55.00 148 ASP A N 1
ATOM 1189 C CA . ASP A 1 148 ? -13.768 -0.949 -5.511 1.00 55.00 148 ASP A CA 1
ATOM 1190 C C . ASP A 1 148 ? -14.612 -2.043 -4.830 1.00 55.00 148 ASP A C 1
ATOM 1192 O O . ASP A 1 148 ? -15.751 -1.763 -4.438 1.00 55.00 148 ASP A O 1
ATOM 1196 N N . ASP A 1 149 ? -14.095 -3.256 -4.581 1.00 59.09 149 ASP A N 1
ATOM 1197 C CA . ASP A 1 149 ? -14.942 -4.291 -3.949 1.00 59.09 149 ASP A CA 1
ATOM 1198 C C . ASP A 1 149 ? -15.099 -4.101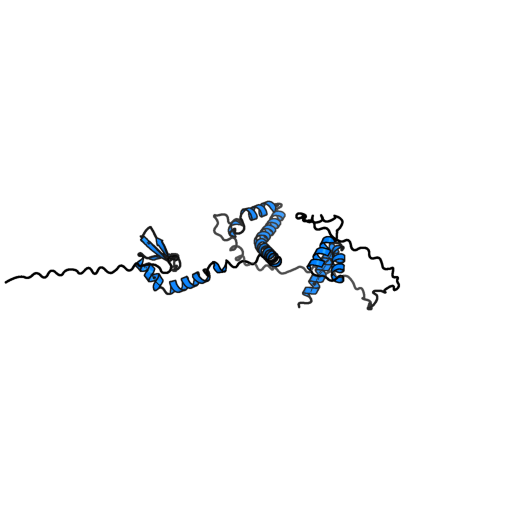 -2.421 1.00 59.09 149 ASP A C 1
ATOM 1200 O O . ASP A 1 149 ? -15.867 -4.826 -1.791 1.00 59.09 149 ASP A O 1
ATOM 1204 N N . ILE A 1 150 ? -14.390 -3.146 -1.778 1.00 55.12 150 ILE A N 1
ATOM 1205 C CA . ILE A 1 150 ? -14.417 -2.988 -0.297 1.00 55.12 150 ILE A CA 1
ATOM 1206 C C . ILE A 1 150 ? -15.739 -2.357 0.141 1.00 55.12 150 ILE A C 1
ATOM 1208 O O . ILE A 1 150 ? -16.301 -2.704 1.182 1.00 55.12 150 ILE A O 1
ATOM 1212 N N . TRP A 1 151 ? -16.265 -1.443 -0.670 1.00 58.34 151 TRP A N 1
ATOM 1213 C CA . TRP A 1 151 ? -17.363 -0.577 -0.250 1.00 58.34 151 TRP A CA 1
ATOM 1214 C C . TRP A 1 151 ? -18.663 -0.783 -1.011 1.00 58.34 151 TRP A C 1
ATOM 1216 O O . TRP A 1 151 ? -19.607 -0.027 -0.790 1.00 58.34 151 TRP A O 1
ATOM 1226 N N . GLY A 1 152 ? -18.748 -1.853 -1.804 1.00 50.91 152 GLY A N 1
ATOM 1227 C CA . GLY A 1 152 ? -19.989 -2.262 -2.443 1.00 50.91 152 GLY A CA 1
ATOM 1228 C C . GLY A 1 152 ? -20.450 -1.250 -3.480 1.00 50.91 152 GLY A C 1
ATOM 1229 O O . GLY A 1 152 ? -21.585 -0.776 -3.412 1.00 50.91 152 GLY A O 1
ATOM 1230 N N . ALA A 1 153 ? -19.602 -0.962 -4.471 1.00 45.44 153 ALA A N 1
ATOM 1231 C CA . ALA A 1 153 ? -20.141 -0.586 -5.767 1.00 45.44 153 ALA A CA 1
ATOM 1232 C C . ALA A 1 153 ? -21.032 -1.754 -6.213 1.00 45.44 153 ALA A C 1
ATOM 1234 O O . ALA A 1 153 ? -20.547 -2.813 -6.609 1.00 45.44 153 ALA A O 1
ATOM 1235 N N . GLN A 1 154 ? -22.351 -1.617 -6.048 1.00 45.53 154 GLN A N 1
ATOM 1236 C CA . GLN A 1 154 ? -23.271 -2.565 -6.655 1.00 45.53 154 GLN A CA 1
ATOM 1237 C C . GLN A 1 154 ? -22.970 -2.582 -8.160 1.00 45.53 154 GLN A C 1
ATOM 1239 O O . GLN A 1 154 ? -22.946 -1.512 -8.778 1.00 45.53 154 GLN A O 1
ATOM 1244 N N . PRO A 1 155 ? -22.755 -3.760 -8.767 1.00 40.06 155 PRO A N 1
ATOM 1245 C CA . PRO A 1 155 ? -22.557 -3.853 -10.202 1.00 40.06 155 PRO A CA 1
ATOM 1246 C C . PRO A 1 155 ? -23.872 -3.447 -10.878 1.00 40.06 155 PRO A C 1
ATOM 1248 O O . PRO A 1 155 ? -24.819 -4.228 -10.926 1.00 40.06 155 PRO A O 1
ATOM 1251 N N . GLY A 1 156 ? -23.971 -2.193 -11.332 1.00 42.28 156 GLY A N 1
ATOM 1252 C CA . GLY A 1 156 ? -25.151 -1.710 -12.058 1.00 42.28 156 GLY A CA 1
ATOM 1253 C C . GLY A 1 156 ? -25.456 -0.213 -11.992 1.00 42.28 156 GLY A C 1
ATOM 1254 O O . GLY A 1 156 ? -26.202 0.271 -12.839 1.00 42.28 156 GLY A O 1
ATOM 1255 N N . THR A 1 157 ? -24.886 0.553 -11.063 1.00 44.75 157 THR A N 1
ATOM 1256 C CA . THR A 1 157 ? -25.087 2.013 -11.019 1.00 44.75 157 THR A CA 1
ATOM 1257 C C . THR A 1 157 ? -23.762 2.717 -11.249 1.00 44.75 157 THR A C 1
ATOM 1259 O O . THR A 1 157 ? -23.047 3.014 -10.300 1.00 44.75 157 THR A O 1
ATOM 1262 N N . GLY A 1 158 ? -23.433 2.958 -12.521 1.00 40.31 158 GLY A N 1
ATOM 1263 C CA . GLY A 1 158 ? -22.267 3.728 -12.974 1.00 40.31 158 GLY A CA 1
ATOM 1264 C C . GLY A 1 158 ? -22.351 5.206 -12.586 1.00 40.31 158 GLY A C 1
ATOM 1265 O O . GLY A 1 158 ? -22.503 6.079 -13.437 1.00 40.31 158 GLY A O 1
ATOM 1266 N N . LYS A 1 159 ? -22.313 5.469 -11.284 1.00 45.03 159 LYS A N 1
ATOM 1267 C CA . LYS A 1 159 ? -22.012 6.761 -10.688 1.00 45.03 159 LYS A CA 1
ATOM 1268 C C . LYS A 1 159 ? -21.033 6.489 -9.568 1.00 45.03 159 LYS A C 1
ATOM 1270 O O . LYS A 1 159 ? -21.409 5.945 -8.531 1.00 45.03 159 LYS A O 1
ATOM 1275 N N . ASP A 1 160 ? -19.791 6.852 -9.820 1.00 48.91 160 ASP A N 1
ATOM 1276 C CA . ASP A 1 160 ? -18.701 6.794 -8.866 1.00 48.91 160 ASP A CA 1
ATOM 1277 C C . ASP A 1 160 ? -19.182 7.474 -7.581 1.00 48.91 160 ASP A C 1
ATOM 1279 O O . ASP A 1 160 ? -19.528 8.658 -7.575 1.00 48.91 160 ASP A O 1
ATOM 1283 N N . ALA A 1 161 ? -19.263 6.716 -6.485 1.00 46.56 161 ALA A N 1
ATOM 1284 C CA . ALA A 1 161 ? -19.789 7.201 -5.206 1.00 46.56 161 ALA A CA 1
ATOM 1285 C C . ALA A 1 161 ? -18.988 8.391 -4.635 1.00 46.56 161 ALA A C 1
ATOM 1287 O O . ALA A 1 161 ? -19.417 9.016 -3.668 1.00 46.56 161 ALA A O 1
ATOM 1288 N N . TRP A 1 162 ? -17.853 8.718 -5.256 1.00 45.81 162 TRP A N 1
ATOM 1289 C CA . TRP A 1 162 ? -16.993 9.856 -4.958 1.00 45.81 162 TRP A CA 1
ATOM 1290 C C . TRP A 1 162 ? -17.368 11.129 -5.730 1.00 45.81 162 TRP A C 1
ATOM 1292 O O . TRP A 1 162 ? -17.217 12.216 -5.186 1.00 45.81 162 TRP A O 1
ATOM 1302 N N . SER A 1 163 ? -17.950 11.036 -6.931 1.00 47.94 163 SER A N 1
ATOM 1303 C CA . SER A 1 163 ? -18.352 12.222 -7.710 1.00 47.94 163 SER A CA 1
ATOM 1304 C C . SER A 1 163 ? -19.596 12.928 -7.161 1.00 47.94 163 SER A C 1
ATOM 1306 O O . SER A 1 163 ? -19.918 14.028 -7.591 1.00 47.94 163 SER A O 1
ATOM 1308 N N . ALA A 1 164 ? -20.308 12.313 -6.213 1.00 48.44 164 ALA A N 1
ATOM 1309 C CA . ALA A 1 164 ? -21.482 12.907 -5.572 1.00 48.44 164 ALA A CA 1
ATOM 1310 C C . ALA A 1 164 ? -21.148 13.833 -4.383 1.00 48.44 164 ALA A C 1
ATOM 1312 O O . ALA A 1 164 ? -22.063 14.428 -3.824 1.00 48.44 164 ALA A O 1
ATOM 1313 N N . TRP A 1 165 ? -19.876 13.947 -3.977 1.00 51.72 165 TRP A N 1
ATOM 1314 C CA . TRP A 1 165 ? -19.475 14.740 -2.802 1.00 51.72 165 TRP A CA 1
ATOM 1315 C C . TRP A 1 165 ? -18.894 16.117 -3.156 1.00 51.72 165 TRP A C 1
ATOM 1317 O O . TRP A 1 165 ? -18.794 16.958 -2.267 1.00 51.72 165 TRP A O 1
ATOM 1327 N N . ASP A 1 166 ? -18.557 16.367 -4.426 1.00 48.47 166 ASP A N 1
ATOM 1328 C CA . ASP A 1 166 ? -17.951 17.632 -4.876 1.00 48.47 166 ASP A CA 1
ATOM 1329 C C . ASP A 1 166 ? -18.957 18.654 -5.444 1.00 48.47 166 ASP A C 1
ATOM 1331 O O . ASP A 1 166 ? -18.572 19.788 -5.718 1.00 48.47 166 ASP A O 1
ATOM 1335 N N . ASP A 1 167 ? -20.240 18.302 -5.595 1.00 44.31 167 ASP A N 1
ATOM 1336 C CA . ASP A 1 167 ? -21.231 19.146 -6.291 1.00 44.31 167 ASP A CA 1
ATOM 1337 C C . ASP A 1 167 ? -22.439 19.546 -5.425 1.00 44.31 167 ASP A C 1
ATOM 1339 O O . ASP A 1 167 ? -23.560 19.683 -5.910 1.00 44.31 167 ASP A O 1
ATOM 1343 N N . ASP A 1 168 ? -22.221 19.756 -4.125 1.00 43.56 168 ASP A N 1
ATOM 1344 C CA . ASP A 1 168 ? -23.158 20.531 -3.307 1.00 43.56 168 ASP A CA 1
ATOM 1345 C C . ASP A 1 168 ? -22.406 21.698 -2.661 1.00 43.56 168 ASP A C 1
ATOM 1347 O O . ASP A 1 168 ? -21.788 21.595 -1.597 1.00 43.56 168 ASP A O 1
ATOM 1351 N N . GLY A 1 169 ? -22.409 22.819 -3.387 1.00 46.53 169 GLY A N 1
ATOM 1352 C CA . GLY A 1 169 ? -21.838 24.105 -3.005 1.00 46.53 169 GLY A CA 1
ATOM 1353 C C . GLY A 1 169 ? -22.460 24.662 -1.725 1.00 46.53 169 GLY A C 1
ATOM 1354 O O . GLY A 1 169 ? -23.310 25.551 -1.754 1.00 46.53 169 GLY A O 1
ATOM 1355 N N . GLY A 1 170 ? -22.001 24.152 -0.586 1.00 40.72 170 GLY A N 1
ATOM 1356 C CA . GLY A 1 170 ? -22.397 24.591 0.738 1.00 40.72 170 GLY A CA 1
ATOM 1357 C C . GLY A 1 170 ? -21.181 24.829 1.616 1.00 40.72 170 GLY A C 1
ATOM 1358 O O . GLY A 1 170 ? -20.694 23.910 2.270 1.00 40.72 170 GLY A O 1
ATOM 1359 N N . ASP A 1 171 ? -20.747 26.087 1.682 1.00 46.69 171 ASP A N 1
ATOM 1360 C CA . ASP A 1 171 ? -19.839 26.639 2.687 1.00 46.69 171 ASP A CA 1
ATOM 1361 C C . ASP A 1 171 ? -20.245 26.220 4.111 1.00 46.69 171 ASP A C 1
ATOM 1363 O O . ASP A 1 171 ? -20.998 26.910 4.805 1.00 46.69 171 ASP A O 1
ATOM 1367 N N . LYS A 1 172 ? -19.751 25.073 4.584 1.00 43.84 172 LYS A N 1
ATOM 1368 C CA . LYS A 1 172 ? -19.892 24.636 5.977 1.00 43.84 172 LYS A CA 1
ATOM 1369 C C . LYS A 1 172 ? -18.583 24.043 6.480 1.00 43.84 172 LYS A C 1
ATOM 1371 O O . LYS A 1 172 ? -18.427 22.852 6.696 1.00 43.84 172 LYS A O 1
ATOM 1376 N N . HIS A 1 173 ? -17.650 24.957 6.726 1.00 43.00 173 HIS A N 1
ATOM 1377 C CA . HIS A 1 173 ? -17.147 25.161 8.081 1.00 43.00 173 HIS A CA 1
ATOM 1378 C C . HIS A 1 173 ? -16.739 23.891 8.865 1.00 43.00 173 HIS A C 1
ATOM 1380 O O . HIS A 1 173 ? -17.326 23.549 9.888 1.00 43.00 173 HIS A O 1
ATOM 1386 N N . TRP A 1 174 ? -15.646 23.251 8.459 1.00 38.00 174 TRP A N 1
ATOM 1387 C CA . TRP A 1 174 ? -14.892 22.336 9.323 1.00 38.00 174 TRP A CA 1
ATOM 1388 C C . TRP A 1 174 ? -13.849 23.113 10.144 1.00 38.00 174 TRP A C 1
ATOM 1390 O O . TRP A 1 174 ? -12.648 22.982 9.920 1.00 38.00 174 TRP A O 1
ATOM 1400 N N . GLY A 1 175 ? -14.289 23.989 11.063 1.00 42.72 175 GLY A N 1
ATOM 1401 C CA . GLY A 1 175 ? -13.332 24.856 11.769 1.00 42.72 175 GLY A CA 1
ATOM 1402 C C . GLY A 1 175 ? -13.797 25.709 12.953 1.00 42.72 175 GLY A C 1
ATOM 1403 O O . GLY A 1 175 ? -13.150 26.717 13.226 1.00 42.72 175 GLY A O 1
ATOM 1404 N N . LYS A 1 176 ? -14.874 25.381 13.679 1.00 33.91 176 LYS A N 1
ATOM 1405 C CA . LYS A 1 176 ? -15.069 25.910 15.046 1.00 33.91 176 LYS A CA 1
ATOM 1406 C C . LYS A 1 176 ? -14.980 24.743 15.998 1.00 33.91 176 LYS A C 1
ATOM 1408 O O . LYS A 1 176 ? -15.959 24.079 16.312 1.00 33.91 176 LYS A O 1
ATOM 1413 N N . VAL A 1 177 ? -13.757 24.523 16.450 1.00 42.72 177 VAL A N 1
ATOM 1414 C CA . VAL A 1 177 ? -13.515 23.879 17.730 1.00 42.72 177 VAL A CA 1
ATOM 1415 C C . VAL A 1 177 ? -14.104 24.817 18.784 1.00 42.72 177 VAL A C 1
ATOM 1417 O O . VAL A 1 177 ? -13.698 25.977 18.877 1.00 42.72 177 VAL A O 1
ATOM 1420 N N . GLU A 1 178 ? -15.114 24.351 19.514 1.00 37.41 178 GLU A N 1
ATOM 1421 C CA . GLU A 1 178 ? -15.635 25.072 20.671 1.00 37.41 178 GLU A CA 1
ATOM 1422 C C . GLU A 1 178 ? -14.523 25.272 21.715 1.00 37.41 178 GLU A C 1
ATOM 1424 O O . GLU A 1 178 ? -13.776 24.337 22.019 1.00 37.41 178 GLU A O 1
ATOM 1429 N N . PRO A 1 179 ? -14.402 26.474 22.300 1.00 40.84 179 PRO A N 1
ATOM 1430 C CA . PRO A 1 179 ? -13.436 26.743 23.345 1.00 40.84 179 PRO A CA 1
ATOM 1431 C C . PRO A 1 179 ? -13.958 26.180 24.671 1.00 40.84 179 PRO A C 1
ATOM 1433 O O . PRO A 1 179 ? -14.658 26.856 25.417 1.00 40.84 179 PRO A O 1
ATOM 1436 N N . TRP A 1 180 ? -13.555 24.962 25.030 1.00 45.56 180 TRP A N 1
ATOM 1437 C CA . TRP A 1 180 ? -13.807 24.390 26.367 1.00 45.56 180 TRP A CA 1
ATOM 1438 C C . TRP A 1 180 ? -12.993 25.065 27.492 1.00 45.56 180 TRP A C 1
ATOM 1440 O O . TRP A 1 180 ? -12.911 24.552 28.605 1.00 45.56 180 TRP A O 1
ATOM 1450 N N . ALA A 1 181 ? -12.377 26.216 27.215 1.00 50.31 181 ALA A N 1
ATOM 1451 C CA . ALA A 1 181 ? -11.566 26.990 28.143 1.00 50.31 181 ALA A CA 1
ATOM 1452 C C . ALA A 1 181 ? -12.184 28.375 28.373 1.00 50.31 181 ALA A C 1
ATOM 1454 O O . ALA A 1 181 ? -11.618 29.397 28.002 1.00 50.31 181 ALA A O 1
ATOM 1455 N N . ALA A 1 182 ? -13.358 28.399 28.996 1.00 44.56 182 ALA A N 1
ATOM 1456 C CA . ALA A 1 182 ? -13.860 29.581 29.683 1.00 44.56 182 ALA A CA 1
ATOM 1457 C C . ALA A 1 182 ? -14.636 29.136 30.925 1.00 44.56 182 ALA A C 1
ATOM 1459 O O . ALA A 1 182 ? -15.861 29.034 30.937 1.00 44.56 182 ALA A O 1
ATOM 1460 N N . ARG A 1 183 ? -13.885 28.830 31.983 1.00 42.41 183 ARG A N 1
ATOM 1461 C CA . ARG A 1 183 ? -14.365 29.026 33.346 1.00 42.41 183 ARG A CA 1
ATOM 1462 C C . ARG A 1 183 ? -13.478 30.085 33.975 1.00 42.41 183 ARG A C 1
ATOM 1464 O O . ARG A 1 183 ? -12.357 29.795 34.382 1.00 42.41 183 ARG A O 1
ATOM 1471 N N . ASP A 1 184 ? -14.002 31.302 33.982 1.00 48.41 184 ASP A N 1
ATOM 1472 C CA . ASP A 1 184 ? -13.638 32.315 34.956 1.00 48.41 184 ASP A CA 1
ATOM 1473 C C . ASP A 1 184 ? -14.034 31.792 36.341 1.00 48.41 184 ASP A C 1
ATOM 1475 O O . ASP A 1 184 ? -15.206 31.502 36.582 1.00 48.41 184 ASP A O 1
ATOM 1479 N N . ASP A 1 185 ? -13.057 31.639 37.231 1.00 43.97 185 ASP A N 1
ATOM 1480 C CA . ASP A 1 185 ? -13.288 31.733 38.669 1.00 43.97 185 ASP A CA 1
ATOM 1481 C C . ASP A 1 185 ? -12.025 32.276 39.359 1.00 43.97 185 ASP A C 1
ATOM 1483 O O . ASP A 1 185 ? -10.896 32.162 38.872 1.00 43.97 185 ASP A O 1
ATOM 1487 N N . ASP A 1 186 ? -12.275 32.936 40.472 1.00 41.81 186 ASP A N 1
ATOM 1488 C CA . ASP A 1 186 ? -11.594 34.062 41.074 1.00 41.81 186 ASP A CA 1
ATOM 1489 C C . ASP A 1 186 ? -10.109 33.902 41.451 1.00 41.81 186 ASP A C 1
ATOM 1491 O O . ASP A 1 186 ? -9.660 32.966 42.109 1.00 41.81 186 ASP A O 1
ATOM 1495 N N . SER A 1 187 ? -9.353 34.958 41.135 1.00 51.22 187 SER A N 1
ATOM 1496 C CA . SER A 1 187 ? -8.631 35.783 42.117 1.00 51.22 187 SER A CA 1
ATOM 1497 C C . SER A 1 187 ? -8.113 35.076 43.385 1.00 51.22 187 SER A C 1
ATOM 1499 O O . SER A 1 187 ? -8.567 35.332 44.501 1.00 51.22 187 SER A O 1
ATOM 1501 N N . VAL A 1 188 ? -7.051 34.275 43.252 1.00 44.19 188 VAL A N 1
ATOM 1502 C CA . VAL A 1 188 ? -6.177 33.949 44.390 1.00 44.19 188 VAL A CA 1
ATOM 1503 C C . VAL A 1 188 ? -4.773 34.471 44.117 1.00 44.19 188 VAL A C 1
ATOM 1505 O O . VAL A 1 188 ? -4.025 33.973 43.276 1.00 44.19 188 VAL A O 1
ATOM 1508 N N . LYS A 1 189 ? -4.426 35.521 44.866 1.00 45.72 189 LYS A N 1
ATOM 1509 C CA . LYS A 1 189 ? -3.094 36.123 44.967 1.00 45.72 189 LYS A CA 1
ATOM 1510 C C . LYS A 1 189 ? -2.027 35.032 45.092 1.00 45.72 189 LYS A C 1
ATOM 1512 O O . LYS A 1 189 ? -1.983 34.318 46.090 1.00 45.72 189 LYS A O 1
ATOM 1517 N N . ARG A 1 190 ? -1.127 34.948 44.111 1.00 42.16 190 ARG A N 1
ATOM 1518 C CA . ARG A 1 190 ? 0.127 34.192 44.223 1.00 42.16 190 ARG A CA 1
ATOM 1519 C C . ARG A 1 190 ? 1.008 34.827 45.308 1.00 42.16 190 ARG A C 1
ATOM 1521 O O . ARG A 1 190 ? 1.427 3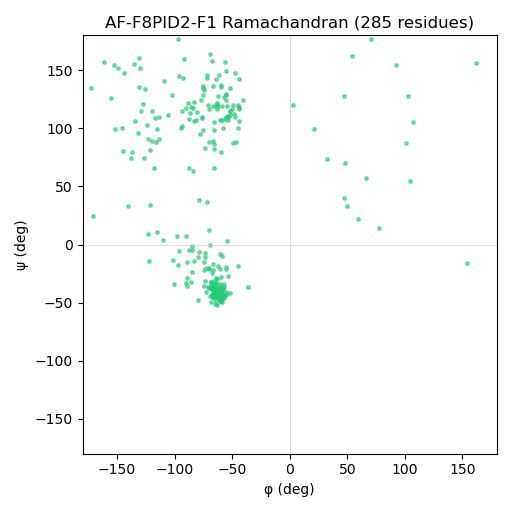5.968 45.113 1.00 42.16 190 ARG A O 1
ATOM 1528 N N . PRO A 1 191 ? 1.376 34.130 46.397 1.00 45.97 191 PRO A N 1
ATOM 1529 C CA . PRO A 1 191 ? 2.583 34.491 47.115 1.00 45.97 191 PRO A CA 1
ATOM 1530 C C . PRO A 1 191 ? 3.792 34.015 46.304 1.00 45.97 191 PRO A C 1
ATOM 1532 O O . PRO A 1 191 ? 3.819 32.897 45.784 1.00 45.97 191 PRO A O 1
ATOM 1535 N N . ALA A 1 192 ? 4.803 34.875 46.208 1.00 51.34 192 ALA A N 1
ATOM 1536 C CA . ALA A 1 192 ? 6.138 34.488 45.788 1.00 51.34 192 ALA A CA 1
ATOM 1537 C C . ALA A 1 192 ? 6.609 33.329 46.679 1.00 51.34 192 ALA A C 1
ATOM 1539 O O . ALA A 1 192 ? 6.825 33.510 47.878 1.00 51.34 192 ALA A O 1
ATOM 1540 N N . ARG A 1 193 ? 6.722 32.125 46.110 1.00 41.56 193 ARG A N 1
ATOM 1541 C CA . ARG A 1 193 ? 7.308 30.975 46.794 1.00 41.56 193 ARG A CA 1
ATOM 1542 C C . ARG A 1 193 ? 8.690 30.717 46.220 1.00 41.56 193 ARG A C 1
ATOM 1544 O O . ARG A 1 193 ? 8.864 30.369 45.058 1.00 41.56 193 ARG A O 1
ATOM 1551 N N . THR A 1 194 ? 9.646 30.985 47.089 1.00 41.19 194 THR A N 1
ATOM 1552 C CA . THR A 1 194 ? 11.081 30.796 46.984 1.00 41.19 194 THR A CA 1
ATOM 1553 C C . THR A 1 194 ? 11.452 29.378 46.564 1.00 41.19 194 THR A C 1
ATOM 1555 O O . THR A 1 194 ? 10.976 28.405 47.147 1.00 41.19 194 THR A O 1
ATOM 1558 N N . ASN A 1 195 ? 12.378 29.292 45.609 1.00 48.78 195 ASN A N 1
ATOM 1559 C CA . ASN A 1 195 ? 13.308 28.179 45.456 1.00 48.78 195 ASN A CA 1
ATOM 1560 C C . ASN A 1 195 ? 13.894 27.795 46.816 1.00 48.78 195 ASN A C 1
ATOM 1562 O O . ASN A 1 195 ? 14.539 28.632 47.446 1.00 48.78 195 ASN A O 1
ATOM 1566 N N . SER A 1 196 ? 13.681 26.551 47.235 1.00 51.84 196 SER A N 1
ATOM 1567 C CA . SER A 1 196 ? 14.534 25.716 48.097 1.00 51.84 196 SER A CA 1
ATOM 1568 C C . SER A 1 196 ? 13.678 24.583 48.655 1.00 51.84 196 SER A C 1
ATOM 1570 O O . SER A 1 196 ? 12.472 24.759 48.806 1.00 51.84 196 SER A O 1
ATOM 1572 N N . PHE A 1 197 ? 14.322 23.474 49.032 1.00 43.78 197 PHE A N 1
ATOM 1573 C CA . PHE A 1 197 ? 13.781 22.417 49.901 1.00 43.78 197 PHE A CA 1
ATOM 1574 C C . PHE A 1 197 ? 13.339 21.097 49.232 1.00 43.78 197 PHE A C 1
ATOM 1576 O O . PHE A 1 197 ? 12.240 20.601 49.446 1.00 43.78 197 PHE A O 1
ATOM 1583 N N . TRP A 1 198 ? 14.251 20.475 48.483 1.00 46.34 198 TRP A N 1
ATOM 1584 C CA . TRP A 1 198 ? 14.456 19.019 48.548 1.00 46.34 198 TRP A CA 1
ATOM 1585 C C . TRP A 1 198 ? 15.922 18.859 48.979 1.00 46.34 198 TRP A C 1
ATOM 1587 O O . TRP A 1 198 ? 16.818 19.031 48.164 1.00 46.34 198 TRP A O 1
ATOM 1597 N N . GLY A 1 199 ? 16.255 18.807 50.264 1.00 40.22 199 GLY A N 1
ATOM 1598 C CA . GLY A 1 199 ? 15.766 17.836 51.234 1.00 40.22 199 GLY A CA 1
ATOM 1599 C C . GLY A 1 199 ? 16.935 16.894 51.519 1.00 40.22 199 GLY A C 1
ATOM 1600 O O . GLY A 1 199 ? 17.325 16.116 50.654 1.00 40.22 199 GLY A O 1
ATOM 1601 N N . ASP A 1 200 ? 17.521 17.086 52.695 1.00 37.41 200 ASP A N 1
ATOM 1602 C CA . ASP A 1 200 ? 18.782 16.559 53.203 1.00 37.41 200 ASP A CA 1
ATOM 1603 C C . ASP A 1 200 ? 19.030 15.055 53.030 1.00 37.41 200 ASP A C 1
ATOM 1605 O O . ASP A 1 200 ? 18.142 14.210 53.153 1.00 37.41 200 ASP A O 1
ATOM 1609 N N . LYS A 1 201 ? 20.314 14.739 52.844 1.00 49.72 201 LYS A N 1
ATOM 1610 C CA . LYS A 1 201 ? 20.892 13.416 53.083 1.00 49.72 201 LYS A CA 1
ATOM 1611 C C . LYS A 1 201 ? 21.035 13.200 54.594 1.00 49.72 201 LYS A C 1
ATOM 1613 O O . LYS A 1 201 ? 21.609 14.065 55.251 1.00 49.72 201 LYS A O 1
ATOM 1618 N N . PRO A 1 202 ? 20.654 12.041 55.145 1.00 55.03 202 PRO A N 1
ATOM 1619 C CA . PRO A 1 202 ? 21.266 11.569 56.373 1.00 55.03 202 PRO A CA 1
ATOM 1620 C C . PRO A 1 202 ? 22.552 10.802 56.044 1.00 55.03 202 PRO A C 1
ATOM 1622 O O . PRO A 1 202 ? 22.546 9.783 55.349 1.00 55.03 202 PRO A O 1
ATOM 1625 N N . ASP A 1 203 ? 23.656 11.339 56.552 1.00 53.84 203 ASP A N 1
ATOM 1626 C CA . ASP A 1 203 ? 24.940 10.666 56.682 1.00 53.84 203 ASP A CA 1
ATOM 1627 C C . ASP A 1 203 ? 24.887 9.523 57.721 1.00 53.84 203 ASP A C 1
ATOM 1629 O O . ASP A 1 203 ? 24.093 9.545 58.661 1.00 53.84 203 ASP A O 1
ATOM 1633 N N . HIS A 1 204 ? 25.846 8.595 57.569 1.00 41.34 204 HIS A N 1
ATOM 1634 C CA . HIS A 1 204 ? 26.406 7.657 58.567 1.00 41.34 204 HIS A CA 1
ATOM 1635 C C . HIS A 1 204 ? 25.934 6.175 58.589 1.00 41.34 204 HIS A C 1
ATOM 1637 O O . HIS A 1 204 ? 25.079 5.812 59.382 1.00 41.34 204 HIS A O 1
ATOM 1643 N N . LEU A 1 205 ? 26.624 5.339 57.773 1.00 49.38 205 LEU A N 1
ATOM 1644 C CA . LEU A 1 205 ? 27.435 4.113 58.090 1.00 49.38 205 LEU A CA 1
ATOM 1645 C C . LEU A 1 205 ? 26.820 2.929 58.914 1.00 49.38 205 LEU A C 1
ATOM 1647 O O . LEU A 1 205 ? 25.854 3.154 59.625 1.00 49.38 205 LEU A O 1
ATOM 1651 N N . PRO A 1 206 ? 27.380 1.677 58.923 1.00 51.94 206 PRO A N 1
ATOM 1652 C CA . PRO A 1 206 ? 28.684 1.213 58.414 1.00 51.94 206 PRO A CA 1
ATOM 1653 C C . PRO A 1 206 ? 28.725 -0.113 57.598 1.00 51.94 206 PRO A C 1
ATOM 1655 O O . PRO A 1 206 ? 27.939 -1.037 57.759 1.00 51.94 206 PRO A O 1
ATOM 1658 N N . ARG A 1 207 ? 29.767 -0.193 56.760 1.00 56.28 207 ARG A N 1
ATOM 1659 C CA . ARG A 1 207 ? 30.716 -1.309 56.530 1.00 56.28 207 ARG A CA 1
ATOM 1660 C C . ARG A 1 207 ? 30.490 -2.633 57.305 1.00 56.28 207 ARG A C 1
ATOM 1662 O O . ARG A 1 207 ? 30.695 -2.667 58.511 1.00 56.28 207 ARG A O 1
ATOM 1669 N N . GLN A 1 208 ? 30.282 -3.734 56.573 1.00 44.84 208 GLN A N 1
ATOM 1670 C CA . GLN A 1 208 ? 30.551 -5.125 56.996 1.00 44.84 208 GLN A CA 1
ATOM 1671 C C . GLN A 1 208 ? 30.862 -5.951 55.728 1.00 44.84 208 GLN A C 1
ATOM 1673 O O . GLN A 1 208 ? 30.028 -6.047 54.839 1.00 44.84 208 GLN A O 1
ATOM 1678 N N . GLU A 1 209 ? 32.129 -6.203 55.403 1.00 37.38 209 GLU A N 1
ATOM 1679 C CA . GLU A 1 209 ? 32.993 -7.331 55.807 1.00 37.38 209 GLU A CA 1
ATOM 1680 C C . GLU A 1 209 ? 33.130 -8.371 54.685 1.00 37.38 209 GLU A C 1
ATOM 1682 O O . GLU A 1 209 ? 32.169 -8.825 54.072 1.00 37.38 209 GLU A O 1
ATOM 1687 N N . CYS A 1 210 ? 34.389 -8.677 54.387 1.00 42.09 210 CYS A N 1
ATOM 1688 C CA . CYS A 1 210 ? 34.854 -9.547 53.321 1.00 42.09 210 CYS A CA 1
ATOM 1689 C C . CYS A 1 210 ? 35.028 -11.004 53.797 1.00 42.09 210 CYS A C 1
ATOM 1691 O O . CYS A 1 210 ? 35.354 -11.232 54.959 1.00 42.09 210 CYS A O 1
ATOM 1693 N N . HIS A 1 211 ? 35.033 -11.917 52.807 1.00 39.50 211 HIS A N 1
ATOM 1694 C CA . HIS A 1 211 ? 35.642 -13.270 52.757 1.00 39.50 211 HIS A CA 1
ATOM 1695 C C . HIS A 1 211 ? 34.765 -14.480 53.179 1.00 39.50 211 HIS A C 1
ATOM 1697 O O . HIS A 1 211 ? 33.846 -14.297 53.967 1.00 39.50 211 HIS A O 1
ATOM 1703 N N . PRO A 1 212 ? 35.036 -15.728 52.696 1.00 51.19 212 PRO A N 1
ATOM 1704 C CA . PRO A 1 212 ? 36.193 -16.173 51.912 1.00 51.19 212 PRO A CA 1
ATOM 1705 C C . PRO A 1 212 ? 35.929 -16.996 50.629 1.00 51.19 212 PRO A C 1
ATOM 1707 O O . PRO A 1 212 ? 34.932 -17.675 50.418 1.00 51.19 212 PRO A O 1
ATOM 1710 N N . ARG A 1 213 ? 36.990 -16.961 49.824 1.00 52.47 213 ARG A N 1
ATOM 1711 C CA . ARG A 1 213 ? 37.508 -17.914 48.837 1.00 52.47 213 ARG A CA 1
ATOM 1712 C C . ARG A 1 213 ? 37.427 -19.388 49.287 1.00 52.47 213 ARG A C 1
ATOM 1714 O O . ARG A 1 213 ? 38.030 -19.753 50.291 1.00 52.47 213 ARG A O 1
ATOM 1721 N N . SER A 1 214 ? 36.784 -20.234 48.483 1.00 43.94 214 SER A N 1
ATOM 1722 C CA . SER A 1 214 ? 37.006 -21.690 48.321 1.00 43.94 214 SER A CA 1
ATOM 1723 C C . SER A 1 214 ? 36.127 -22.154 47.149 1.00 43.94 214 SER A C 1
ATOM 1725 O O . SER A 1 214 ? 34.984 -21.738 47.065 1.00 43.94 214 SER A O 1
ATOM 1727 N N . GLY A 1 215 ? 36.547 -22.951 46.176 1.00 39.88 215 GLY A N 1
ATOM 1728 C CA . GLY A 1 215 ? 37.797 -23.651 45.959 1.00 39.88 215 GLY A CA 1
ATOM 1729 C C . GLY A 1 215 ? 37.897 -24.040 44.482 1.00 39.88 215 GLY A C 1
ATOM 1730 O O . GLY A 1 215 ? 36.906 -24.117 43.758 1.00 39.88 215 GLY A O 1
ATOM 1731 N N . ILE A 1 216 ? 39.137 -24.233 44.054 1.00 50.25 216 ILE A N 1
ATOM 1732 C CA . ILE A 1 216 ? 39.521 -24.783 42.759 1.00 50.25 216 ILE A CA 1
ATOM 1733 C C . ILE A 1 216 ? 39.142 -26.268 42.780 1.00 50.25 216 ILE A C 1
ATOM 1735 O O . ILE A 1 216 ? 39.653 -27.018 43.607 1.00 50.25 216 ILE A O 1
ATOM 1739 N N . GLY A 1 217 ? 38.220 -26.659 41.901 1.00 43.59 217 GLY A N 1
ATOM 1740 C CA . GLY A 1 217 ? 37.790 -28.034 41.667 1.00 43.59 217 GLY A CA 1
ATOM 1741 C C . GLY A 1 217 ? 37.970 -28.373 40.194 1.00 43.59 217 GLY A C 1
ATOM 1742 O O . GLY A 1 217 ? 37.228 -27.914 39.332 1.00 43.59 217 GLY A O 1
ATOM 1743 N N . GLU A 1 218 ? 39.030 -29.119 39.943 1.00 47.06 218 GLU A N 1
ATOM 1744 C CA . GLU A 1 218 ? 39.557 -29.582 38.671 1.00 47.06 218 GLU A CA 1
ATOM 1745 C C . GLU A 1 218 ? 38.686 -30.684 38.030 1.00 47.06 218 GLU A C 1
ATOM 1747 O O . GLU A 1 218 ? 38.185 -31.554 38.731 1.00 47.06 218 GLU A O 1
ATOM 1752 N N . ARG A 1 219 ? 38.576 -30.632 36.689 1.00 48.75 219 ARG A N 1
ATOM 1753 C CA . ARG A 1 219 ? 38.212 -31.685 35.706 1.00 48.75 219 ARG A CA 1
ATOM 1754 C C . ARG A 1 219 ? 36.982 -32.566 35.975 1.00 48.75 219 ARG A C 1
ATOM 1756 O O . ARG A 1 219 ? 36.979 -33.363 36.890 1.00 48.75 219 ARG A O 1
ATOM 1763 N N . VAL A 1 220 ? 36.087 -32.633 34.985 1.00 45.72 220 VAL A N 1
ATOM 1764 C CA . VAL A 1 220 ? 35.848 -33.862 34.197 1.00 45.72 220 VAL A CA 1
ATOM 1765 C C . VAL A 1 220 ? 35.277 -33.452 32.834 1.00 45.72 220 VAL A C 1
ATOM 1767 O O . VAL A 1 220 ? 34.300 -32.715 32.730 1.00 45.72 220 VAL A O 1
ATOM 1770 N N . VAL A 1 221 ? 35.939 -33.930 31.783 1.00 54.41 221 VAL A N 1
ATOM 1771 C CA . VAL A 1 221 ? 35.469 -33.929 30.398 1.00 54.41 221 VAL A CA 1
ATOM 1772 C C . VAL A 1 221 ? 34.271 -34.870 30.313 1.00 54.41 221 VAL A C 1
ATOM 1774 O O . VAL A 1 221 ? 34.401 -36.059 30.586 1.00 54.41 221 VAL A O 1
ATOM 1777 N N . GLY A 1 222 ? 33.115 -34.341 29.927 1.00 41.84 222 GLY A N 1
ATOM 1778 C CA . GLY A 1 222 ? 31.918 -35.125 29.654 1.00 41.84 222 GLY A CA 1
ATOM 1779 C C . GLY A 1 222 ? 31.135 -34.486 28.520 1.00 41.84 222 GLY A C 1
ATOM 1780 O O . GLY A 1 222 ? 30.427 -33.504 28.726 1.00 41.84 222 GLY A O 1
ATOM 1781 N N . GLN A 1 223 ? 31.290 -35.040 27.318 1.00 50.47 223 GLN A N 1
ATOM 1782 C CA . GLN A 1 223 ? 30.397 -34.816 26.185 1.00 50.47 223 GLN A CA 1
ATOM 1783 C C . GLN A 1 223 ? 28.960 -35.121 26.629 1.00 50.47 223 GLN A C 1
ATOM 1785 O O . GLN A 1 223 ? 28.611 -36.267 26.895 1.00 50.47 223 GLN A O 1
ATOM 1790 N N . GLY A 1 224 ? 28.140 -34.079 26.745 1.00 42.00 224 GLY A N 1
ATOM 1791 C CA . GLY A 1 224 ? 26.739 -34.170 27.129 1.00 42.00 224 GLY A CA 1
ATOM 1792 C C . GLY A 1 224 ? 25.889 -33.410 26.125 1.00 42.00 224 GLY A C 1
ATOM 1793 O O . GLY A 1 224 ? 26.015 -32.198 25.983 1.00 42.00 224 GLY A O 1
ATOM 1794 N N . LEU A 1 225 ? 25.055 -34.160 25.415 1.00 45.06 225 LEU A N 1
ATOM 1795 C CA . LEU A 1 225 ? 24.103 -33.727 24.400 1.00 45.06 225 LEU A CA 1
ATOM 1796 C C . LEU A 1 225 ? 23.312 -32.477 24.817 1.00 45.06 225 LEU A C 1
ATOM 1798 O O . LEU A 1 225 ? 22.925 -32.316 25.975 1.00 45.06 225 LEU A O 1
ATOM 1802 N N . GLY A 1 226 ? 23.074 -31.606 23.832 1.00 51.88 226 GLY A N 1
ATOM 1803 C CA . GLY A 1 226 ? 22.469 -30.284 23.958 1.00 51.88 226 GLY A CA 1
ATOM 1804 C C . GLY A 1 226 ? 21.226 -30.246 24.842 1.00 51.88 226 GLY A C 1
ATOM 1805 O O . GLY A 1 226 ? 20.106 -30.531 24.416 1.00 51.88 226 GLY A O 1
ATOM 1806 N N . ARG A 1 227 ? 21.429 -29.807 26.082 1.00 52.12 227 ARG A N 1
ATOM 1807 C CA . ARG A 1 227 ? 20.366 -29.429 27.003 1.00 52.12 227 ARG A CA 1
ATOM 1808 C C . ARG A 1 227 ? 19.849 -28.070 26.536 1.00 52.12 227 ARG A C 1
ATOM 1810 O O . ARG A 1 227 ? 20.468 -27.043 26.806 1.00 52.12 227 ARG A O 1
ATOM 1817 N N . LYS A 1 228 ? 18.739 -28.073 25.788 1.00 58.81 228 LYS A N 1
ATOM 1818 C CA . LYS A 1 228 ? 17.920 -26.877 25.543 1.00 58.81 228 LYS A CA 1
ATOM 1819 C C . LYS A 1 228 ? 17.721 -26.214 26.906 1.00 58.81 228 LYS A C 1
ATOM 1821 O O . LYS A 1 228 ? 17.083 -26.811 27.772 1.00 58.81 228 LYS A O 1
ATOM 1826 N N . LYS A 1 229 ? 18.354 -25.056 27.138 1.00 52.69 229 LYS A N 1
ATOM 1827 C CA . LYS A 1 229 ? 18.110 -24.258 28.342 1.00 52.69 229 LYS A CA 1
ATOM 1828 C C . LYS A 1 229 ? 16.613 -24.000 28.344 1.00 52.69 229 LYS A C 1
ATOM 1830 O O . LYS A 1 229 ? 16.121 -23.298 27.465 1.00 52.69 229 LYS A O 1
ATOM 1835 N N . ALA A 1 230 ? 15.908 -24.658 29.260 1.00 51.75 230 ALA A N 1
ATOM 1836 C CA . ALA A 1 230 ? 14.538 -24.322 29.570 1.00 51.75 230 ALA A CA 1
ATOM 1837 C C . ALA A 1 230 ? 14.557 -22.823 29.850 1.00 51.75 230 ALA A C 1
ATOM 1839 O O . ALA A 1 230 ? 15.243 -22.372 30.766 1.00 51.75 230 ALA A O 1
ATOM 1840 N N . VAL A 1 231 ? 13.938 -22.059 28.956 1.00 60.50 231 VAL A N 1
ATOM 1841 C CA . VAL A 1 231 ? 13.670 -20.648 29.178 1.00 60.50 231 VAL A CA 1
ATOM 1842 C C . VAL A 1 231 ? 12.830 -20.640 30.442 1.00 60.50 231 VAL A C 1
ATOM 1844 O O . VAL A 1 231 ? 11.717 -21.164 30.427 1.00 60.50 231 VAL A O 1
ATOM 1847 N N . ASP A 1 232 ? 13.435 -20.196 31.546 1.00 59.62 232 ASP A N 1
ATOM 1848 C CA . ASP A 1 232 ? 12.784 -20.101 32.844 1.00 59.62 232 ASP A CA 1
ATOM 1849 C C . ASP A 1 232 ? 11.445 -19.409 32.626 1.00 59.62 232 ASP A C 1
ATOM 1851 O O . ASP A 1 232 ? 11.383 -18.247 32.220 1.00 59.62 232 ASP A O 1
ATOM 1855 N N . SER A 1 233 ? 10.372 -20.175 32.819 1.00 58.53 233 SER A N 1
ATOM 1856 C CA . SER A 1 233 ? 9.022 -19.659 32.701 1.00 58.53 233 SER A CA 1
ATOM 1857 C C . SER A 1 233 ? 8.926 -18.460 33.646 1.00 58.53 233 SER A C 1
ATOM 1859 O O . SER A 1 233 ? 9.256 -18.616 34.828 1.00 58.53 233 SER A O 1
ATOM 1861 N N . PRO A 1 234 ? 8.536 -17.270 33.154 1.00 62.06 234 PRO A N 1
ATOM 1862 C CA . PRO A 1 234 ? 8.580 -16.047 33.938 1.00 62.06 234 PRO A CA 1
ATOM 1863 C C . PRO A 1 234 ? 7.809 -16.258 35.239 1.00 62.06 234 PRO A C 1
ATOM 1865 O O . PRO A 1 234 ? 6.624 -16.605 35.234 1.00 62.06 234 PRO A O 1
ATOM 1868 N N . ARG A 1 235 ? 8.518 -16.128 36.367 1.00 70.25 235 ARG A N 1
ATOM 1869 C CA . ARG A 1 235 ? 7.911 -16.197 37.697 1.00 70.25 235 ARG A CA 1
ATOM 1870 C C . ARG A 1 235 ? 6.834 -15.116 37.750 1.00 70.25 235 ARG A C 1
ATOM 1872 O O . ARG A 1 235 ? 7.114 -13.958 37.457 1.00 70.25 235 ARG A O 1
ATOM 1879 N N . LYS A 1 236 ? 5.608 -15.503 38.113 1.00 64.75 236 LYS A N 1
ATOM 1880 C CA . LYS A 1 236 ? 4.413 -14.636 38.110 1.00 64.75 236 LYS A CA 1
ATOM 1881 C C . LYS A 1 236 ? 4.525 -13.383 38.990 1.00 64.75 236 LYS A C 1
ATOM 1883 O O . LYS A 1 236 ? 3.683 -12.503 38.873 1.00 64.75 236 LYS A O 1
ATOM 1888 N N . ASP A 1 237 ? 5.565 -13.277 39.809 1.00 73.06 237 ASP A N 1
ATOM 1889 C CA . ASP A 1 237 ? 5.782 -12.135 40.695 1.00 73.06 237 ASP A CA 1
ATOM 1890 C C . ASP A 1 237 ? 6.560 -10.989 40.039 1.00 73.06 237 ASP A C 1
ATOM 1892 O O . ASP A 1 237 ? 6.700 -9.920 40.639 1.00 73.06 237 ASP A O 1
ATOM 1896 N N . ASP A 1 238 ? 7.037 -11.156 38.801 1.00 82.94 238 ASP A N 1
ATOM 1897 C CA . ASP A 1 238 ? 7.836 -10.129 38.133 1.00 82.94 238 ASP A CA 1
ATOM 1898 C C . ASP A 1 238 ? 6.956 -9.061 37.466 1.00 82.94 238 ASP A C 1
ATOM 1900 O O . ASP A 1 238 ? 6.938 -8.862 36.251 1.00 82.94 238 ASP A O 1
ATOM 1904 N N . THR A 1 239 ? 6.203 -8.346 38.306 1.00 87.56 239 THR A N 1
ATOM 1905 C CA . THR A 1 239 ? 5.314 -7.234 37.916 1.00 87.56 239 THR A CA 1
ATOM 1906 C C . THR A 1 239 ? 6.066 -6.141 37.143 1.00 87.56 239 THR A C 1
ATOM 1908 O O . THR A 1 239 ? 5.452 -5.369 36.407 1.00 87.56 239 THR A O 1
ATOM 1911 N N . TYR A 1 240 ? 7.396 -6.091 37.284 1.00 92.62 240 TYR A N 1
ATOM 1912 C CA . TYR A 1 240 ? 8.276 -5.121 36.638 1.00 92.62 240 TYR A CA 1
ATOM 1913 C C . TYR A 1 240 ? 9.178 -5.713 35.549 1.00 92.62 240 TYR A C 1
ATOM 1915 O O . TYR A 1 240 ? 9.971 -4.971 34.966 1.00 92.62 240 TYR A O 1
ATOM 1923 N N . GLY A 1 241 ? 9.043 -7.002 35.219 1.00 93.12 241 GLY A N 1
ATOM 1924 C CA . GLY A 1 241 ? 9.892 -7.655 34.218 1.00 93.12 241 GLY A CA 1
ATOM 1925 C C . GLY A 1 241 ? 9.847 -6.955 32.853 1.00 93.12 24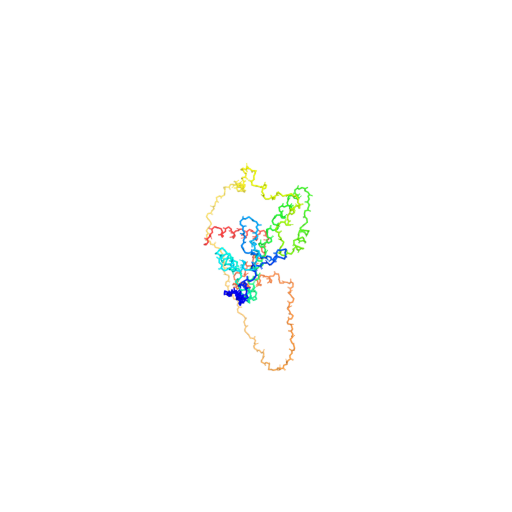1 GLY A C 1
ATOM 1926 O O . GLY A 1 241 ? 10.867 -6.825 32.178 1.00 93.12 241 GLY A O 1
ATOM 1927 N N . PHE A 1 242 ? 8.688 -6.398 32.487 1.00 93.69 242 PHE A N 1
ATOM 1928 C CA . PHE A 1 242 ? 8.525 -5.575 31.286 1.00 93.69 242 PHE A CA 1
ATOM 1929 C C . PHE A 1 242 ? 9.371 -4.291 31.317 1.00 93.69 242 PHE A C 1
ATOM 1931 O O . PHE A 1 242 ? 10.053 -3.973 30.344 1.00 93.69 242 PHE A O 1
ATOM 1938 N N . VAL A 1 243 ? 9.367 -3.569 32.444 1.00 95.75 243 VAL A N 1
ATOM 1939 C CA . VAL A 1 243 ? 10.127 -2.318 32.603 1.00 95.75 243 VAL A CA 1
ATOM 1940 C C . VAL A 1 243 ? 11.629 -2.591 32.518 1.00 95.75 243 VAL A C 1
ATOM 1942 O O . VAL A 1 243 ? 12.350 -1.859 31.843 1.00 95.75 243 VAL A O 1
ATOM 1945 N N . GLU A 1 244 ? 12.092 -3.675 33.143 1.00 95.94 244 GLU A N 1
ATOM 1946 C CA . GLU A 1 244 ? 13.489 -4.122 33.089 1.00 95.94 244 GLU A CA 1
ATOM 1947 C C . GLU A 1 244 ? 13.922 -4.535 31.676 1.00 95.94 244 GLU A C 1
ATOM 1949 O O . GLU A 1 244 ? 15.034 -4.214 31.249 1.00 95.94 244 GLU A O 1
ATOM 1954 N N . ALA A 1 245 ? 13.048 -5.221 30.932 1.00 94.44 245 ALA A N 1
ATOM 1955 C CA . ALA A 1 245 ? 13.318 -5.623 29.555 1.00 94.44 245 ALA A CA 1
ATOM 1956 C C . ALA A 1 245 ? 13.494 -4.405 28.635 1.00 94.44 245 ALA A C 1
ATOM 1958 O O . ALA A 1 245 ? 14.474 -4.349 27.889 1.00 94.44 245 ALA A O 1
ATOM 1959 N N . ILE A 1 246 ? 12.611 -3.403 28.739 1.00 93.38 246 ILE A N 1
ATOM 1960 C CA . ILE A 1 246 ? 12.730 -2.159 27.959 1.00 93.38 246 ILE A CA 1
ATOM 1961 C C . ILE A 1 246 ? 13.961 -1.362 28.387 1.00 93.38 246 ILE A C 1
ATOM 1963 O O . ILE A 1 246 ? 14.726 -0.922 27.532 1.00 93.38 246 ILE A O 1
ATOM 1967 N N . ALA A 1 247 ? 14.201 -1.210 29.694 1.00 96.25 247 ALA A N 1
ATOM 1968 C CA . ALA A 1 247 ? 15.368 -0.482 30.189 1.00 96.25 247 ALA A CA 1
ATOM 1969 C C . ALA A 1 247 ? 16.679 -1.092 29.662 1.00 96.25 247 ALA A C 1
ATOM 1971 O O . ALA A 1 247 ? 17.589 -0.362 29.271 1.00 96.25 247 ALA A O 1
ATOM 1972 N N . ARG A 1 248 ? 16.753 -2.428 29.586 1.00 95.62 248 ARG A N 1
ATOM 1973 C CA . ARG A 1 248 ? 17.888 -3.143 28.988 1.00 95.62 248 ARG A CA 1
ATOM 1974 C C . ARG A 1 248 ? 17.981 -2.926 27.478 1.00 95.62 248 ARG A C 1
ATOM 1976 O O . ARG A 1 248 ? 19.080 -2.703 26.982 1.00 95.62 248 ARG A O 1
ATOM 1983 N N . GLN A 1 249 ? 16.857 -2.991 26.761 1.00 93.25 249 GLN A N 1
ATOM 1984 C CA . GLN A 1 249 ? 16.812 -2.788 25.309 1.00 93.25 249 GLN A CA 1
ATOM 1985 C C . GLN A 1 249 ? 17.269 -1.380 24.905 1.00 93.25 249 GLN A C 1
ATOM 1987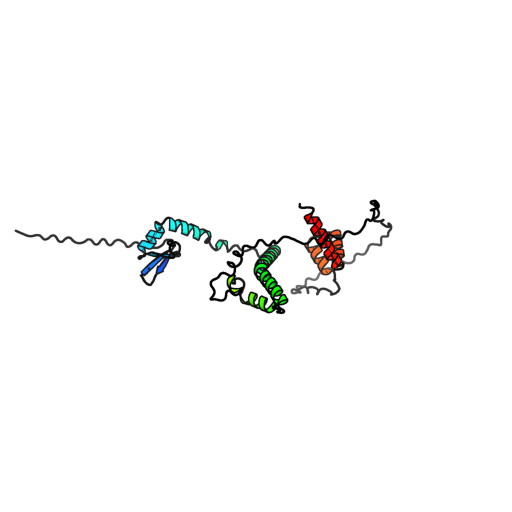 O O . GLN A 1 249 ? 17.972 -1.234 23.910 1.00 93.25 249 GLN A O 1
ATOM 1992 N N . GLU A 1 250 ? 16.910 -0.357 25.679 1.00 93.50 250 GLU A N 1
ATOM 1993 C CA . GLU A 1 250 ? 17.263 1.041 25.397 1.00 93.50 250 GLU A CA 1
ATOM 1994 C C . GLU A 1 250 ? 18.591 1.492 26.025 1.00 93.50 250 GLU A C 1
ATOM 1996 O O . GLU A 1 250 ? 18.899 2.685 26.002 1.00 93.50 250 GLU A O 1
ATOM 2001 N N . ALA A 1 251 ? 19.355 0.572 26.627 1.00 94.50 251 ALA A N 1
ATOM 2002 C CA . ALA A 1 251 ? 20.562 0.883 27.399 1.00 94.50 251 ALA A CA 1
ATOM 2003 C C . ALA A 1 251 ? 20.344 2.040 28.403 1.00 94.50 251 ALA A C 1
ATOM 2005 O O . ALA A 1 251 ? 21.186 2.927 28.568 1.00 94.50 251 ALA A O 1
ATOM 2006 N N . ALA A 1 252 ? 19.178 2.057 29.058 1.00 95.62 252 ALA A N 1
ATOM 2007 C CA . ALA A 1 252 ? 18.792 3.111 29.984 1.00 95.62 252 ALA A CA 1
ATOM 2008 C C . ALA A 1 252 ? 19.686 3.096 31.235 1.00 95.62 252 ALA A C 1
ATOM 2010 O O . ALA A 1 252 ? 19.946 2.044 31.819 1.00 95.62 252 ALA A O 1
ATOM 2011 N N . ASN A 1 253 ? 20.121 4.276 31.683 1.00 96.94 253 ASN A N 1
ATOM 2012 C CA . ASN A 1 253 ? 20.819 4.413 32.960 1.00 96.94 253 ASN A CA 1
ATOM 2013 C C . ASN A 1 253 ? 19.871 4.152 34.151 1.00 96.94 253 ASN A C 1
ATOM 2015 O O . ASN A 1 253 ? 18.646 4.185 34.007 1.00 96.94 253 ASN A O 1
ATOM 2019 N N . GLU A 1 254 ? 20.436 3.921 35.340 1.00 96.25 254 GLU A N 1
ATOM 2020 C CA . GLU A 1 254 ? 19.656 3.602 36.549 1.00 96.25 254 GLU A CA 1
ATOM 2021 C C . GLU A 1 254 ? 18.614 4.680 36.886 1.00 96.25 254 GLU A C 1
ATOM 2023 O O . GLU A 1 254 ? 17.486 4.367 37.256 1.00 96.25 254 GLU A O 1
ATOM 2028 N N . GLU A 1 255 ? 18.927 5.957 36.657 1.00 96.94 255 GLU A N 1
ATOM 2029 C CA . GLU A 1 255 ? 17.981 7.054 36.878 1.00 96.94 255 GLU A CA 1
ATOM 2030 C C . GLU A 1 255 ? 16.775 6.989 35.922 1.00 96.94 255 GLU A C 1
ATOM 2032 O O . GLU A 1 255 ? 15.618 7.137 36.329 1.00 96.94 255 GLU A O 1
ATOM 2037 N N . ARG A 1 256 ? 17.010 6.757 34.625 1.00 96.00 256 ARG A N 1
ATOM 2038 C CA . ARG A 1 256 ? 15.945 6.608 33.621 1.00 96.00 256 ARG A CA 1
ATOM 2039 C C . ARG A 1 256 ? 15.106 5.369 33.901 1.00 96.00 256 ARG A C 1
ATOM 2041 O O . ARG A 1 256 ? 13.881 5.451 33.864 1.00 96.00 256 ARG A O 1
ATOM 2048 N N . LYS A 1 257 ? 15.749 4.264 34.259 1.00 97.19 257 LYS A N 1
ATOM 2049 C CA . LYS A 1 257 ? 15.088 3.035 34.692 1.00 97.19 257 LYS A CA 1
ATOM 2050 C C . LYS A 1 257 ? 14.176 3.284 35.896 1.00 97.19 257 LYS A C 1
ATOM 2052 O O . LYS A 1 257 ? 13.007 2.901 35.874 1.00 97.19 257 LYS A O 1
ATOM 2057 N N . GLN A 1 258 ? 14.652 4.005 36.909 1.00 97.00 258 GLN A N 1
ATOM 2058 C CA . GLN A 1 258 ? 13.853 4.347 38.086 1.00 97.00 258 GLN A CA 1
ATOM 2059 C C . GLN A 1 258 ? 12.650 5.234 37.727 1.00 97.00 258 GLN A C 1
ATOM 2061 O O . GLN A 1 258 ? 11.547 5.000 38.222 1.00 97.00 258 GLN A O 1
ATOM 2066 N N . ARG A 1 259 ? 12.810 6.176 36.786 1.00 95.00 259 ARG A N 1
ATOM 2067 C CA . ARG A 1 259 ? 11.686 6.954 36.232 1.00 95.00 259 ARG A CA 1
ATOM 2068 C C . ARG A 1 259 ? 10.659 6.078 35.511 1.00 95.00 259 ARG A C 1
ATOM 2070 O O . ARG A 1 259 ? 9.463 6.295 35.695 1.00 95.00 259 ARG A O 1
ATOM 2077 N N . MET A 1 260 ? 11.093 5.075 34.746 1.00 96.81 260 MET A N 1
ATOM 2078 C CA . MET A 1 260 ? 10.182 4.125 34.093 1.00 96.81 260 MET A CA 1
ATOM 2079 C C . MET A 1 260 ? 9.395 3.300 35.119 1.00 96.81 260 MET A C 1
ATOM 2081 O O . MET A 1 260 ? 8.185 3.132 34.968 1.00 96.81 260 MET A O 1
ATOM 2085 N N . HIS A 1 261 ? 10.046 2.852 36.197 1.00 96.50 261 HIS A N 1
ATOM 2086 C CA . HIS A 1 261 ? 9.383 2.160 37.310 1.00 96.50 261 HIS A CA 1
ATOM 2087 C C . HIS A 1 261 ? 8.338 3.040 37.998 1.00 96.50 261 HIS A C 1
ATOM 2089 O O . HIS A 1 261 ? 7.217 2.589 38.234 1.00 96.50 261 HIS A O 1
ATOM 2095 N N . VAL A 1 262 ? 8.675 4.300 38.291 1.00 97.06 262 VAL A N 1
ATOM 2096 C CA . VAL A 1 262 ? 7.724 5.263 38.870 1.00 97.06 262 VAL A CA 1
ATOM 2097 C C . VAL A 1 262 ? 6.538 5.458 37.933 1.00 97.06 262 VAL A C 1
ATOM 2099 O O . VAL A 1 262 ? 5.396 5.332 38.372 1.00 97.06 262 VAL A O 1
ATOM 2102 N N . PHE A 1 263 ? 6.795 5.683 36.640 1.00 96.88 263 PHE A N 1
ATOM 2103 C CA . PHE A 1 263 ? 5.735 5.850 35.651 1.00 96.88 263 PHE A CA 1
ATOM 2104 C C . PHE A 1 263 ? 4.825 4.628 35.587 1.00 96.88 263 PHE A C 1
ATOM 2106 O O . PHE A 1 263 ? 3.609 4.778 35.599 1.00 96.88 263 PHE A O 1
ATOM 2113 N N . TYR A 1 264 ? 5.387 3.420 35.600 1.00 96.75 264 TYR A N 1
ATOM 2114 C CA . TYR A 1 264 ? 4.620 2.180 35.567 1.00 96.75 264 TYR A CA 1
ATOM 2115 C C . TYR A 1 264 ? 3.705 2.005 36.790 1.00 96.75 264 TYR A C 1
ATOM 2117 O O . TYR A 1 264 ? 2.563 1.570 36.624 1.00 96.75 264 TYR A O 1
ATOM 2125 N N . LYS A 1 265 ? 4.147 2.412 37.989 1.00 96.50 265 LYS A N 1
ATOM 2126 C CA . LYS A 1 265 ? 3.329 2.362 39.216 1.00 96.50 265 LYS A CA 1
ATOM 2127 C C . LYS A 1 265 ? 2.244 3.441 39.294 1.00 96.50 265 LYS A C 1
ATOM 2129 O O . LYS A 1 265 ? 1.354 3.323 40.132 1.00 96.50 265 LYS A O 1
ATOM 2134 N N . MET A 1 266 ? 2.302 4.490 38.469 1.00 97.25 266 MET A N 1
ATOM 2135 C CA . MET A 1 266 ? 1.306 5.563 38.526 1.00 97.25 266 MET A CA 1
ATOM 2136 C C . MET A 1 266 ? -0.105 5.059 38.159 1.00 97.25 266 MET A C 1
ATOM 2138 O O . MET A 1 266 ? -0.250 4.255 37.228 1.00 97.25 266 MET A O 1
ATOM 2142 N N . PRO A 1 267 ? -1.161 5.566 38.825 1.00 97.62 267 PRO A N 1
ATOM 2143 C CA . PRO A 1 267 ? -2.541 5.373 38.393 1.00 97.62 267 PRO A CA 1
ATOM 2144 C C . PRO A 1 267 ? -2.761 5.842 36.951 1.00 97.62 267 PRO A C 1
ATOM 2146 O O . PRO A 1 267 ? -2.140 6.802 36.492 1.00 97.62 267 PRO A O 1
ATOM 2149 N N . THR A 1 268 ? -3.696 5.206 36.244 1.00 96.25 268 THR A N 1
ATOM 2150 C CA . THR A 1 268 ? -3.948 5.466 34.816 1.00 96.25 268 THR A CA 1
ATOM 2151 C C . THR A 1 268 ? -4.210 6.943 34.509 1.00 96.25 268 THR A C 1
ATOM 2153 O O . THR A 1 268 ? -3.631 7.475 33.568 1.00 96.25 268 THR A O 1
ATOM 2156 N N . HIS A 1 269 ? -5.004 7.640 35.327 1.00 95.00 269 HIS A N 1
ATOM 2157 C CA . HIS A 1 269 ? -5.299 9.063 35.114 1.00 95.00 269 HIS A CA 1
ATOM 2158 C C . HIS A 1 269 ? -4.044 9.952 35.212 1.00 95.00 269 HIS A C 1
ATOM 2160 O O . HIS A 1 269 ? -3.871 10.857 34.399 1.00 95.00 269 HIS A O 1
ATOM 2166 N N . GLN A 1 270 ? -3.121 9.654 36.136 1.00 97.62 270 GLN A N 1
ATOM 2167 C CA . GLN A 1 270 ? -1.858 10.392 36.266 1.00 97.62 270 GLN A CA 1
ATOM 2168 C C . GLN A 1 270 ? -0.910 10.111 35.098 1.00 97.62 270 GLN A C 1
ATOM 2170 O O . GLN A 1 270 ? -0.244 11.026 34.617 1.00 97.62 270 GLN A O 1
ATOM 2175 N N . LYS A 1 271 ? -0.873 8.867 34.596 1.00 97.88 271 LYS A N 1
ATOM 2176 C CA . LYS A 1 271 ? -0.110 8.527 33.382 1.00 97.88 271 LYS A CA 1
ATOM 2177 C C . LYS A 1 271 ? -0.586 9.350 32.187 1.00 97.88 271 LYS A C 1
ATOM 2179 O O . LYS A 1 271 ? 0.243 9.928 31.489 1.00 97.88 271 LYS A O 1
ATOM 2184 N N . VAL A 1 272 ? -1.904 9.438 31.984 1.00 95.31 272 VAL A N 1
ATOM 2185 C CA . VAL A 1 272 ? -2.507 10.229 30.896 1.00 95.31 272 VAL A CA 1
ATOM 2186 C C . VAL A 1 272 ? -2.144 11.706 31.032 1.00 95.31 272 VAL A C 1
ATOM 2188 O O . VAL A 1 272 ? -1.660 12.298 30.070 1.00 95.31 272 VAL A O 1
ATOM 2191 N N . GLN A 1 273 ? -2.285 12.279 32.230 1.00 96.94 273 GLN A N 1
ATOM 2192 C CA . GLN A 1 273 ? -1.895 13.667 32.485 1.00 96.94 273 GLN A CA 1
ATOM 2193 C C . GLN A 1 273 ? -0.408 13.906 32.174 1.00 96.94 273 GLN A C 1
ATOM 2195 O O . GLN A 1 273 ? -0.061 14.872 31.496 1.00 96.94 273 GLN A O 1
ATOM 2200 N N . LYS A 1 274 ? 0.478 12.994 32.593 1.00 96.38 274 LYS A N 1
ATOM 2201 C CA . LYS A 1 274 ? 1.919 13.112 32.336 1.00 96.38 274 LYS A CA 1
ATOM 2202 C C . LYS A 1 274 ? 2.263 13.043 30.845 1.00 96.38 274 LYS A C 1
ATOM 2204 O O . LYS A 1 274 ? 3.145 13.770 30.390 1.00 96.38 274 LYS A O 1
ATOM 2209 N N . ILE A 1 275 ? 1.565 12.201 30.081 1.00 95.12 275 ILE A N 1
ATOM 2210 C CA . ILE A 1 275 ? 1.713 12.130 28.620 1.00 95.12 275 ILE A CA 1
ATOM 2211 C C . ILE A 1 275 ? 1.270 13.452 27.977 1.00 95.12 275 ILE A C 1
ATOM 2213 O O . ILE A 1 275 ? 1.985 13.978 27.126 1.00 95.12 275 ILE A O 1
ATOM 2217 N N . GLN A 1 276 ? 0.141 14.023 28.406 1.00 96.31 276 GLN A N 1
ATOM 2218 C CA . GLN A 1 276 ? -0.347 15.311 27.898 1.00 96.31 276 GLN A CA 1
ATOM 2219 C C . GLN A 1 276 ? 0.632 16.458 28.183 1.00 96.31 276 GLN A C 1
ATOM 2221 O O . GLN A 1 276 ? 0.922 17.244 27.281 1.00 96.31 276 GLN A O 1
ATOM 2226 N N . GLU A 1 277 ? 1.194 16.521 29.395 1.00 96.50 277 GLU A N 1
ATOM 2227 C CA . GLU A 1 277 ? 2.241 17.491 29.748 1.00 96.50 277 GLU A CA 1
ATOM 2228 C C . GLU A 1 277 ? 3.460 17.369 28.824 1.00 96.50 277 GLU A C 1
ATOM 2230 O O . GLU A 1 277 ? 3.986 18.376 28.349 1.00 96.50 277 GLU A O 1
ATOM 2235 N N . MET A 1 278 ? 3.895 16.139 28.534 1.00 94.44 278 MET A N 1
ATOM 2236 C CA . MET A 1 278 ? 5.041 15.888 27.660 1.00 94.44 278 MET A CA 1
ATOM 2237 C C . MET A 1 278 ? 4.756 16.296 26.209 1.00 94.44 278 MET A C 1
ATOM 2239 O O . MET A 1 278 ? 5.596 16.937 25.582 1.00 94.44 278 MET A O 1
ATOM 2243 N N . ILE A 1 279 ? 3.563 15.989 25.688 1.00 93.81 279 ILE A N 1
ATOM 2244 C CA . ILE A 1 279 ? 3.132 16.427 24.351 1.00 93.81 279 ILE A CA 1
ATOM 2245 C C . ILE A 1 279 ? 3.112 17.957 24.274 1.00 93.81 279 ILE A C 1
ATOM 2247 O O . ILE A 1 279 ? 3.611 18.527 23.305 1.00 93.81 279 ILE A O 1
ATOM 2251 N N . TYR A 1 280 ? 2.563 18.626 25.292 1.00 97.00 280 TYR A N 1
ATOM 2252 C CA . TYR A 1 280 ? 2.537 20.086 25.347 1.00 97.00 280 TYR A CA 1
ATOM 2253 C C . TYR A 1 280 ? 3.954 20.673 25.355 1.00 97.00 280 TYR A C 1
ATOM 2255 O O . TYR A 1 280 ? 4.245 21.584 24.583 1.00 97.00 280 TYR A O 1
ATOM 2263 N N . PHE A 1 281 ? 4.858 20.108 26.162 1.00 96.31 281 PHE A N 1
ATOM 2264 C CA . PHE A 1 281 ? 6.255 20.538 26.228 1.00 96.31 281 PHE A CA 1
ATOM 2265 C C . PHE A 1 281 ? 6.988 20.396 24.884 1.00 96.31 281 PHE A C 1
ATOM 2267 O O . PHE A 1 281 ? 7.696 21.320 24.484 1.00 96.31 281 PHE A O 1
ATOM 2274 N N . LEU A 1 282 ? 6.797 19.276 24.177 1.00 93.31 282 LEU A N 1
ATOM 2275 C CA . LEU A 1 282 ? 7.400 19.037 22.859 1.00 93.31 282 LEU A CA 1
ATOM 2276 C C . LEU A 1 282 ? 6.835 19.975 21.785 1.00 93.31 282 LEU A C 1
ATOM 2278 O O . LEU A 1 282 ? 7.581 20.463 20.945 1.00 93.31 282 LEU A O 1
ATOM 2282 N N . ARG A 1 283 ? 5.532 20.279 21.830 1.00 92.25 283 ARG A N 1
ATOM 2283 C CA . ARG A 1 283 ? 4.915 21.258 20.918 1.00 92.25 283 ARG A CA 1
ATOM 2284 C C . ARG A 1 283 ? 5.389 22.685 21.181 1.00 92.25 283 ARG A C 1
ATOM 2286 O O . ARG A 1 283 ? 5.504 23.463 20.242 1.00 92.25 283 ARG A O 1
ATOM 2293 N N . ALA A 1 284 ? 5.644 23.029 22.442 1.00 95.88 284 ALA A N 1
ATOM 2294 C CA . ALA A 1 284 ? 6.132 24.350 22.828 1.00 95.88 284 ALA A CA 1
ATOM 2295 C C . ALA A 1 284 ? 7.619 24.569 22.490 1.00 95.88 284 ALA A C 1
ATOM 2297 O O . ALA A 1 284 ? 8.041 25.716 22.378 1.00 95.88 284 ALA A O 1
ATOM 2298 N N . ASN A 1 285 ? 8.402 23.496 22.323 1.00 93.06 285 ASN A N 1
ATOM 2299 C CA . ASN A 1 285 ? 9.831 23.553 22.005 1.00 93.06 285 ASN A CA 1
ATOM 2300 C C . ASN A 1 285 ? 10.141 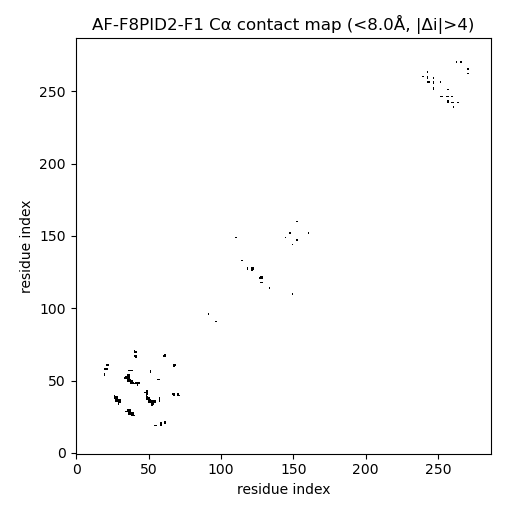22.707 20.756 1.00 93.06 285 ASN A C 1
ATOM 2302 O O . ASN A 1 285 ? 10.695 21.612 20.892 1.00 93.06 285 ASN A O 1
ATOM 2306 N N . PRO A 1 286 ? 9.776 23.174 19.548 1.00 84.62 286 PRO A N 1
ATOM 2307 C CA . PRO A 1 286 ? 10.224 22.533 18.319 1.00 84.62 286 PRO A CA 1
ATOM 2308 C C . PRO A 1 286 ? 11.753 22.652 18.239 1.00 84.62 286 PRO A C 1
ATOM 2310 O O . PRO A 1 286 ? 12.286 23.760 18.307 1.00 84.62 286 PRO A O 1
ATOM 2313 N N . MET A 1 287 ? 12.442 21.509 18.180 1.00 67.19 287 MET A N 1
ATOM 2314 C CA . MET A 1 287 ? 13.885 21.461 17.914 1.00 67.19 287 MET A CA 1
ATOM 2315 C C . MET A 1 287 ? 14.193 21.825 16.466 1.00 67.19 287 MET A C 1
ATOM 2317 O O . MET A 1 287 ? 13.375 21.462 15.590 1.00 67.19 287 MET A O 1
#

Foldseek 3Di:
DDDDDDDDDPPPPPPPPPPQDAPCCPQWDQDPVQSKIFGNQDDDPPDDTRIGNDSVVVNCCNVPPPSNVVSVVVVCVVVPPCVVVPPPPPPQDPVSVVVVVVVVVVVCCVLVVVVVVVQVVCVVVVHHDDPVVLVVVVVVCPDDDDPVVSPDPPPPDPDDPVVVPPPDPDPDDPDDPDPPPDDDDDDDDDDDDDDDDPDDDDDDDDDDDDDDDDDDDDDDDDDDPDDPPPPPDPDPPPLCVVLVVVCVVVVNDPVVSVVSVVLSPDDPVVNVVVVVVVVVVCVVDPD

Radius of gyration: 39.69 Å; Cα contacts (8 Å, |Δi|>4): 96; chains: 1; bounding box: 69×71×153 Å

Secondary structure (DSSP, 8-state):
----------------------S-GGGEEEETTTTEEEEEEEEETTTEEEEESSHHHHHHHHHH-HHHHHHHHHHHTT-S-GGGT--------HHHHHHHHHHHHHHHHHHHHHHHHHHHHHHHTT----HHHHHHHHHHT-TT--GGGGTT--TT--S-TTTTSSS------S--------------------S----PPPP-----------------------------PPPTT-TTHHHHHHHHHTT--HHHHHHHHHHHHS-HHHHHHHHHHHHHHHHHS--

Organism: Serpula lacrymans var. lacrymans (strain S7.3) (NCBI:txid936435)

Solvent-accessible surface area (backbone atoms only — not comparable to full-atom values): 19267 Å² total; per-residue (Å²): 140,83,88,83,82,83,80,82,78,82,80,77,75,79,69,78,76,71,84,86,70,64,97,63,58,91,48,50,46,77,38,81,92,68,66,20,31,29,31,75,72,44,67,45,98,76,94,37,63,43,72,26,80,31,68,69,58,42,42,47,42,70,75,67,35,67,66,49,54,51,45,49,55,71,51,42,70,76,64,56,54,71,72,68,70,61,50,80,69,67,77,68,46,79,66,49,49,52,52,50,51,52,48,55,52,57,61,48,45,72,62,46,55,60,52,54,52,52,35,51,57,28,46,76,71,74,40,83,70,59,65,64,69,48,50,54,53,53,61,76,53,46,100,76,62,63,75,64,74,78,75,62,71,61,94,83,63,101,60,64,85,67,70,73,72,81,77,69,96,64,99,69,83,93,75,78,80,78,79,90,79,77,79,90,77,78,93,72,86,80,75,90,76,73,92,80,86,88,76,83,83,86,83,82,89,82,93,82,85,86,85,83,95,83,78,94,79,80,86,81,94,68,97,68,80,88,73,76,76,74,74,75,74,79,63,90,80,54,87,53,52,66,59,55,50,49,28,61,75,68,70,47,50,72,70,57,39,51,50,50,52,53,54,68,73,44,57,69,70,57,46,53,51,52,51,51,53,49,53,51,52,49,70,75,53,76,127

Mean predicted aligned error: 20.64 Å

pLDDT: mean 72.39, std 22.22, range [33.91, 97.88]